Protein AF-A0A7D9IA12-F1 (afdb_monomer_lite)

Structure (mmCIF, N/CA/C/O backbone):
data_AF-A0A7D9IA12-F1
#
_entry.id   AF-A0A7D9IA12-F1
#
loop_
_atom_site.group_PDB
_atom_site.id
_atom_site.type_symbol
_atom_site.label_atom_id
_atom_site.label_alt_id
_atom_site.label_comp_id
_atom_site.label_asym_id
_atom_site.label_entity_id
_atom_site.label_seq_id
_atom_site.pdbx_PDB_ins_code
_atom_site.Cartn_x
_atom_site.Cartn_y
_atom_site.Cartn_z
_atom_site.occupancy
_atom_site.B_iso_or_equiv
_atom_site.auth_seq_id
_atom_site.auth_comp_id
_atom_site.auth_asym_id
_atom_site.auth_atom_id
_atom_site.pdbx_PDB_model_num
ATOM 1 N N . MET A 1 1 ? 26.943 3.227 -24.370 1.00 40.50 1 MET A N 1
ATOM 2 C CA . MET A 1 1 ? 25.856 3.723 -23.504 1.00 40.50 1 MET A CA 1
ATOM 3 C C . MET A 1 1 ? 26.400 3.677 -22.090 1.00 40.50 1 MET A C 1
ATOM 5 O O . MET A 1 1 ? 26.685 2.590 -21.613 1.00 40.50 1 MET A O 1
ATOM 9 N N . THR A 1 2 ? 26.733 4.829 -21.516 1.00 38.84 2 THR A N 1
ATOM 10 C CA . THR A 1 2 ? 27.371 4.928 -20.196 1.00 38.84 2 THR A CA 1
ATOM 11 C C . THR A 1 2 ? 26.447 4.331 -19.140 1.00 38.84 2 THR A C 1
ATOM 13 O O . THR A 1 2 ? 25.306 4.773 -19.019 1.00 38.84 2 THR A O 1
ATOM 16 N N . GLU A 1 3 ? 26.912 3.316 -18.412 1.00 48.38 3 GLU A N 1
ATOM 17 C CA . GLU A 1 3 ? 26.223 2.812 -17.226 1.00 48.38 3 GLU A CA 1
ATOM 18 C C . GLU A 1 3 ? 26.083 3.971 -16.231 1.00 48.38 3 GLU A C 1
ATOM 20 O O . GLU A 1 3 ? 27.061 4.393 -15.615 1.00 48.38 3 GLU A O 1
ATOM 25 N N . GLU A 1 4 ? 24.876 4.530 -16.100 1.00 56.81 4 GLU A N 1
ATOM 26 C CA . GLU A 1 4 ? 24.551 5.448 -15.008 1.00 56.81 4 GLU A CA 1
ATOM 27 C C . GLU A 1 4 ? 24.610 4.662 -13.697 1.00 56.81 4 GLU A C 1
ATOM 29 O O . GLU A 1 4 ? 23.632 4.081 -13.219 1.00 56.81 4 GLU A O 1
ATOM 34 N N . THR A 1 5 ? 25.804 4.602 -13.123 1.00 65.06 5 THR A N 1
ATOM 35 C CA . THR A 1 5 ? 26.040 4.011 -11.815 1.00 65.06 5 THR A CA 1
ATOM 36 C C . THR A 1 5 ? 25.529 4.986 -10.756 1.00 65.06 5 THR A C 1
ATOM 38 O O . THR A 1 5 ? 25.899 6.160 -10.715 1.00 65.06 5 THR A O 1
ATOM 41 N N . ARG A 1 6 ? 24.614 4.528 -9.891 1.00 72.25 6 ARG A N 1
ATOM 42 C CA . ARG A 1 6 ? 24.161 5.349 -8.760 1.00 72.25 6 ARG A CA 1
ATOM 43 C C . ARG A 1 6 ? 25.322 5.585 -7.803 1.00 72.25 6 ARG A C 1
ATOM 45 O O . ARG A 1 6 ? 26.117 4.680 -7.563 1.00 72.25 6 ARG A O 1
ATOM 52 N N . SER A 1 7 ? 25.355 6.773 -7.195 1.00 80.50 7 SER A N 1
ATOM 53 C CA . SER A 1 7 ? 26.321 7.089 -6.141 1.00 80.50 7 SER A CA 1
ATOM 54 C C . SER A 1 7 ? 26.294 6.004 -5.051 1.00 80.50 7 SER A C 1
ATOM 56 O O . SER A 1 7 ? 25.242 5.793 -4.434 1.00 80.50 7 SER A O 1
ATOM 58 N N . PRO A 1 8 ? 27.427 5.331 -4.766 1.00 78.19 8 PRO A N 1
ATOM 59 C CA . PRO A 1 8 ? 27.491 4.276 -3.755 1.00 78.19 8 PRO A CA 1
ATOM 60 C C . PRO A 1 8 ? 27.048 4.749 -2.366 1.00 78.19 8 PRO A C 1
ATOM 62 O O . PRO A 1 8 ? 26.498 3.973 -1.585 1.00 78.19 8 PRO A O 1
ATOM 65 N N . TRP A 1 9 ? 27.266 6.029 -2.054 1.00 78.62 9 TRP A N 1
ATOM 66 C CA . TRP A 1 9 ? 26.834 6.629 -0.794 1.00 78.62 9 TRP A CA 1
ATOM 67 C C . TRP A 1 9 ? 25.310 6.770 -0.715 1.00 78.62 9 TRP A C 1
ATOM 69 O O . TRP A 1 9 ? 24.720 6.388 0.292 1.00 78.62 9 TRP A O 1
ATOM 79 N N . ALA A 1 10 ? 24.664 7.217 -1.797 1.00 80.62 10 ALA A N 1
ATOM 80 C CA . ALA A 1 10 ? 23.206 7.324 -1.860 1.00 80.62 10 ALA A CA 1
ATOM 81 C C . ALA A 1 10 ? 22.528 5.950 -1.727 1.00 80.62 10 ALA A C 1
ATOM 83 O O . ALA A 1 10 ? 21.520 5.821 -1.037 1.00 80.62 10 ALA A O 1
ATOM 84 N N . VAL A 1 11 ? 23.114 4.906 -2.327 1.00 81.44 11 VAL A N 1
ATOM 85 C CA . VAL A 1 11 ? 22.619 3.527 -2.195 1.00 81.44 11 VAL A CA 1
ATOM 86 C C . VAL A 1 11 ? 22.737 3.035 -0.749 1.00 81.44 11 VAL A C 1
ATOM 88 O O . VAL A 1 11 ? 21.768 2.511 -0.204 1.00 81.44 11 VAL A O 1
ATOM 91 N N . LYS A 1 12 ? 23.886 3.243 -0.090 1.00 82.12 12 LYS A N 1
ATOM 92 C CA . LYS A 1 12 ? 24.069 2.883 1.330 1.00 82.12 12 LYS A CA 1
ATOM 93 C C . LYS A 1 12 ? 23.092 3.622 2.245 1.00 82.12 12 LYS A C 1
ATOM 95 O O . LYS A 1 12 ? 22.504 3.000 3.126 1.00 82.12 12 LYS A O 1
ATOM 100 N N . LEU A 1 13 ? 22.905 4.924 2.022 1.00 86.31 13 LEU A N 1
ATOM 101 C CA . LEU A 1 13 ? 21.961 5.740 2.782 1.00 86.31 13 LEU A CA 1
ATOM 102 C C . LEU A 1 13 ? 20.520 5.254 2.586 1.00 86.31 13 LEU A C 1
ATOM 104 O O . LEU A 1 13 ? 19.794 5.097 3.563 1.00 86.31 13 LEU A O 1
ATOM 108 N N . GLY A 1 14 ? 20.122 4.958 1.347 1.00 86.44 14 GLY A N 1
ATOM 109 C CA . GLY A 1 14 ? 18.795 4.423 1.052 1.00 86.44 14 GLY A CA 1
ATOM 110 C C . GLY A 1 14 ? 18.536 3.080 1.735 1.00 86.44 14 GLY A C 1
ATOM 111 O O . GLY A 1 14 ? 17.453 2.873 2.277 1.00 86.44 14 GLY A O 1
ATOM 112 N N . TRP A 1 15 ? 19.531 2.191 1.786 1.00 84.38 15 TRP A N 1
ATOM 113 C CA . TRP A 1 15 ? 19.422 0.928 2.524 1.00 84.38 15 TRP A CA 1
ATOM 114 C C . TRP A 1 15 ? 19.275 1.127 4.026 1.00 84.38 15 TRP A C 1
ATOM 116 O O . TRP A 1 15 ? 18.416 0.497 4.641 1.00 84.38 15 TRP A O 1
ATOM 126 N N . LEU A 1 16 ? 20.082 2.016 4.606 1.00 86.50 16 LEU A N 1
ATOM 127 C CA . LEU A 1 16 ? 19.988 2.356 6.021 1.00 86.50 16 LEU A CA 1
ATOM 128 C C . LEU A 1 16 ? 18.605 2.923 6.355 1.00 86.50 16 LEU A C 1
ATOM 130 O O . LEU A 1 16 ? 17.995 2.495 7.331 1.00 86.50 16 LEU A O 1
ATOM 134 N N . LEU A 1 17 ? 18.082 3.815 5.510 1.00 89.88 17 LEU A N 1
ATOM 135 C CA . LEU A 1 17 ? 16.739 4.370 5.660 1.00 89.88 17 LEU A CA 1
ATOM 136 C C . LEU A 1 17 ? 15.658 3.289 5.535 1.00 89.88 17 LEU A C 1
ATOM 138 O O . LEU A 1 17 ? 14.759 3.236 6.365 1.00 89.88 17 LEU A O 1
ATOM 142 N N . THR A 1 18 ? 15.763 2.402 4.543 1.00 88.44 18 THR A N 1
ATOM 143 C CA . THR A 1 18 ? 14.810 1.296 4.337 1.00 88.44 18 THR A CA 1
ATOM 144 C C . THR A 1 18 ? 14.764 0.380 5.556 1.00 88.44 18 THR A C 1
ATOM 146 O O . THR A 1 18 ? 13.688 0.052 6.048 1.00 88.44 18 THR A O 1
ATOM 149 N N . PHE A 1 19 ? 15.931 0.002 6.083 1.00 86.00 19 PHE A N 1
ATOM 150 C CA . PHE A 1 19 ? 16.022 -0.840 7.270 1.00 86.00 19 PHE A CA 1
ATOM 151 C C . PHE A 1 19 ? 15.480 -0.130 8.515 1.00 86.00 19 PHE A C 1
ATOM 153 O O . PHE A 1 19 ? 14.690 -0.714 9.251 1.00 86.00 19 PHE A O 1
ATOM 160 N N . ALA A 1 20 ? 15.851 1.136 8.728 1.00 88.50 20 ALA A N 1
ATOM 161 C CA . ALA A 1 20 ? 15.362 1.921 9.857 1.00 88.50 20 ALA A CA 1
ATOM 162 C C . ALA A 1 20 ? 13.833 2.063 9.825 1.00 88.50 20 ALA A C 1
ATOM 164 O O . ALA A 1 20 ? 13.179 1.803 10.831 1.00 88.50 20 ALA A O 1
ATOM 165 N N . LEU A 1 21 ? 13.258 2.402 8.667 1.00 92.62 21 LEU A N 1
ATOM 166 C CA . LEU A 1 21 ? 11.809 2.510 8.485 1.00 92.62 21 LEU A CA 1
ATOM 167 C C . LEU A 1 21 ? 11.100 1.177 8.730 1.00 92.62 21 LEU A C 1
ATOM 169 O O . LEU A 1 21 ? 10.086 1.153 9.421 1.00 92.62 21 LEU A O 1
ATOM 173 N N . TYR A 1 22 ? 11.645 0.074 8.213 1.00 90.25 22 TYR A N 1
ATOM 174 C CA . TYR A 1 22 ? 11.099 -1.261 8.449 1.00 90.25 22 TYR A CA 1
ATOM 175 C C . TYR A 1 22 ? 11.092 -1.618 9.941 1.00 90.25 22 TYR A C 1
ATOM 177 O O . TYR A 1 22 ? 10.068 -2.058 10.459 1.00 90.25 22 TYR A O 1
ATOM 185 N N . VAL A 1 23 ? 12.208 -1.391 10.642 1.00 87.12 23 VAL A N 1
ATOM 186 C CA . VAL A 1 23 ? 12.319 -1.667 12.083 1.00 87.12 23 VAL A CA 1
ATOM 187 C C . VAL A 1 23 ? 11.349 -0.797 12.875 1.00 87.12 23 VAL A C 1
ATOM 189 O O . VAL A 1 23 ? 10.607 -1.327 13.694 1.00 87.12 23 VAL A O 1
ATOM 192 N N . VAL A 1 24 ? 11.302 0.511 12.606 1.00 90.88 24 VAL A N 1
ATOM 193 C CA . VAL A 1 24 ? 10.367 1.434 13.270 1.00 90.88 24 VAL A CA 1
ATOM 194 C C . VAL A 1 24 ? 8.926 0.976 13.064 1.00 90.88 24 VAL A C 1
ATOM 196 O O . VAL A 1 24 ? 8.174 0.874 14.032 1.00 90.88 24 VAL A O 1
ATOM 199 N N . GLN A 1 25 ? 8.553 0.643 11.828 1.00 93.12 25 GLN A N 1
ATOM 200 C CA . GLN A 1 25 ? 7.204 0.193 11.516 1.00 93.12 25 GLN A CA 1
ATOM 201 C C . GLN A 1 25 ? 6.858 -1.116 12.232 1.00 93.12 25 GLN A C 1
ATOM 203 O O . GLN A 1 25 ? 5.812 -1.204 12.872 1.00 93.12 25 GLN A O 1
ATOM 208 N N . ALA A 1 26 ? 7.742 -2.114 12.164 1.00 88.94 26 ALA A N 1
ATOM 209 C CA . ALA A 1 26 ? 7.544 -3.395 12.830 1.00 88.94 26 ALA A CA 1
ATOM 210 C C . ALA A 1 26 ? 7.422 -3.219 14.351 1.00 88.94 26 ALA A C 1
ATOM 212 O O . ALA A 1 26 ? 6.491 -3.747 14.951 1.00 88.94 26 ALA A O 1
ATOM 213 N N . CYS A 1 27 ? 8.306 -2.434 14.974 1.00 87.12 27 CYS A N 1
ATOM 214 C CA . CYS A 1 27 ? 8.266 -2.169 16.410 1.00 87.12 27 CYS A CA 1
ATOM 215 C C . CYS A 1 27 ? 6.953 -1.504 16.834 1.00 87.12 27 CYS A C 1
ATOM 217 O O . CYS A 1 27 ? 6.324 -1.981 17.775 1.00 87.12 27 CYS A O 1
ATOM 219 N N . ILE A 1 28 ? 6.511 -0.449 16.141 1.00 89.75 28 ILE A N 1
ATOM 220 C CA . ILE A 1 28 ? 5.266 0.244 16.501 1.00 89.75 28 ILE A CA 1
ATOM 221 C C . ILE A 1 28 ? 4.062 -0.692 16.351 1.00 89.75 28 ILE A C 1
ATOM 223 O O . ILE A 1 28 ? 3.256 -0.794 17.275 1.00 89.75 28 ILE A O 1
ATOM 227 N N . LEU A 1 29 ? 3.949 -1.415 15.231 1.00 89.12 29 LEU A N 1
ATOM 228 C CA . LEU A 1 29 ? 2.837 -2.346 15.019 1.00 89.12 29 LEU A CA 1
ATOM 229 C C . LEU A 1 29 ? 2.824 -3.472 16.064 1.00 89.12 29 LEU A C 1
ATOM 231 O O . LEU A 1 29 ? 1.757 -3.830 16.558 1.00 89.12 29 LEU A O 1
ATOM 235 N N . LEU A 1 30 ? 3.991 -4.001 16.440 1.00 85.31 30 LEU A N 1
ATOM 236 C CA . LEU A 1 30 ? 4.103 -5.029 17.477 1.00 85.31 30 LEU A CA 1
ATOM 237 C C . LEU A 1 30 ? 3.695 -4.508 18.857 1.00 85.31 30 LEU A C 1
ATOM 239 O O . LEU A 1 30 ? 2.919 -5.180 19.532 1.00 85.31 30 LEU A O 1
ATOM 243 N N . ILE A 1 31 ? 4.149 -3.313 19.248 1.00 84.12 31 ILE A N 1
ATOM 244 C CA . ILE A 1 31 ? 3.772 -2.692 20.529 1.00 84.12 31 ILE A CA 1
ATOM 245 C C . ILE A 1 31 ? 2.255 -2.467 20.594 1.00 84.12 31 ILE A C 1
ATOM 247 O O . ILE A 1 31 ? 1.633 -2.720 21.626 1.00 84.12 31 ILE A O 1
ATOM 251 N N . LEU A 1 32 ? 1.637 -2.032 19.489 1.00 83.50 32 LEU A N 1
ATOM 252 C CA . LEU A 1 32 ? 0.184 -1.853 19.415 1.00 83.50 32 LEU A CA 1
ATOM 253 C C . LEU A 1 32 ? -0.568 -3.178 19.610 1.00 83.50 32 LEU A C 1
ATOM 255 O O . LEU A 1 32 ? -1.571 -3.210 20.322 1.00 83.50 32 LEU A O 1
ATOM 259 N N . VAL A 1 33 ? -0.076 -4.270 19.018 1.00 81.94 33 VAL A N 1
ATOM 260 C CA . VAL A 1 33 ? -0.663 -5.608 19.197 1.00 81.94 33 VAL A CA 1
ATOM 261 C C . VAL A 1 33 ? -0.466 -6.119 20.630 1.00 81.94 33 VAL A C 1
ATOM 263 O O . VAL A 1 33 ? -1.416 -6.640 21.214 1.00 81.94 33 VAL A O 1
ATOM 266 N N . GLU A 1 34 ? 0.724 -5.943 21.212 1.00 78.50 34 GLU A N 1
ATOM 267 C CA . GLU A 1 34 ? 1.055 -6.371 22.583 1.00 78.50 34 GLU A CA 1
ATOM 268 C C . GLU A 1 34 ? 0.145 -5.725 23.623 1.00 78.50 34 GLU A C 1
ATOM 270 O O . GLU A 1 34 ? -0.402 -6.394 24.499 1.00 78.50 34 GLU A O 1
ATOM 275 N N . LYS A 1 35 ? -0.047 -4.408 23.506 1.00 72.69 35 LYS A N 1
ATOM 276 C CA . LYS A 1 35 ? -0.747 -3.603 24.509 1.00 72.69 35 LYS A CA 1
ATOM 277 C C . LYS A 1 35 ? -2.216 -4.010 24.685 1.00 72.69 35 LYS A C 1
ATOM 279 O O . LYS A 1 35 ? -2.816 -3.697 25.713 1.00 72.69 35 LYS A O 1
ATOM 284 N N . HIS A 1 36 ? -2.811 -4.682 23.697 1.00 64.50 36 HIS A N 1
ATOM 285 C CA . HIS A 1 36 ? -4.262 -4.843 23.619 1.00 64.50 36 HIS A CA 1
ATOM 286 C C . HIS A 1 36 ? -4.764 -6.247 23.221 1.00 64.50 36 HIS A C 1
ATOM 288 O O . HIS A 1 36 ? -5.985 -6.401 23.078 1.00 64.50 36 HIS A O 1
ATOM 294 N N . HIS A 1 37 ? -3.899 -7.270 23.091 1.00 62.84 37 HIS A N 1
ATOM 295 C CA . HIS A 1 37 ? -4.317 -8.635 22.721 1.00 62.84 37 HIS A CA 1
ATOM 296 C C . HIS A 1 37 ? -3.567 -9.783 23.438 1.00 62.84 37 HIS A C 1
ATOM 298 O O . HIS A 1 37 ? -2.463 -9.625 23.943 1.00 62.84 37 HIS A O 1
ATOM 304 N N . ASP A 1 38 ? -4.206 -10.961 23.439 1.00 62.81 38 ASP A N 1
ATOM 305 C CA . ASP A 1 38 ? -3.724 -12.263 23.922 1.00 62.81 38 ASP A CA 1
ATOM 306 C C . ASP A 1 38 ? -2.362 -12.674 23.316 1.00 62.81 38 ASP A C 1
ATOM 308 O O . ASP A 1 38 ? -2.097 -12.453 22.125 1.00 62.81 38 ASP A O 1
ATOM 312 N N . ILE A 1 39 ? -1.540 -13.335 24.137 1.00 63.34 39 ILE A N 1
ATOM 313 C CA . ILE A 1 39 ? -0.121 -13.682 23.935 1.00 63.34 39 ILE A CA 1
ATOM 314 C C . ILE A 1 39 ? 0.120 -14.385 22.584 1.00 63.34 39 ILE A C 1
ATOM 316 O O . ILE A 1 39 ? 1.160 -14.187 21.951 1.00 63.34 39 ILE A O 1
ATOM 320 N N . GLY A 1 40 ? -0.851 -15.166 22.096 1.00 64.94 40 GLY A N 1
ATOM 321 C CA . GLY A 1 40 ? -0.743 -15.921 20.842 1.00 64.94 40 GLY A CA 1
ATOM 322 C C . GLY A 1 40 ? -0.688 -15.066 19.566 1.00 64.94 40 GLY A C 1
ATOM 323 O O . GLY A 1 40 ? 0.102 -15.356 18.663 1.00 64.94 40 GLY A O 1
ATOM 324 N N . ALA A 1 41 ? -1.482 -13.992 19.472 1.00 63.19 41 ALA A N 1
ATOM 325 C CA . ALA A 1 41 ? -1.496 -13.128 18.282 1.00 63.19 41 ALA A CA 1
ATOM 326 C C . ALA A 1 41 ? -0.226 -12.269 18.201 1.00 63.19 41 ALA A C 1
ATOM 328 O O . ALA A 1 41 ? 0.343 -12.083 17.122 1.00 63.19 41 ALA A O 1
ATOM 329 N N . PHE A 1 42 ? 0.253 -11.816 19.360 1.00 67.56 42 PHE A N 1
ATOM 330 C CA . PHE A 1 42 ? 1.519 -11.111 19.500 1.00 67.56 42 PHE A CA 1
ATOM 331 C C . PHE A 1 42 ? 2.706 -11.996 19.101 1.00 67.56 42 PHE A C 1
ATOM 333 O O . PHE A 1 42 ? 3.494 -11.609 18.237 1.00 67.56 42 PHE A O 1
ATOM 340 N N . ALA A 1 43 ? 2.778 -13.225 19.626 1.00 67.81 43 ALA A N 1
ATOM 341 C CA . ALA A 1 43 ? 3.813 -14.190 19.253 1.00 67.81 43 ALA A CA 1
ATOM 342 C C . ALA A 1 43 ? 3.805 -14.494 17.743 1.00 67.81 43 ALA A C 1
ATOM 344 O O . ALA A 1 43 ? 4.861 -14.555 17.112 1.00 67.81 43 ALA A O 1
ATOM 345 N N . THR A 1 44 ? 2.617 -14.612 17.143 1.00 67.50 44 THR A N 1
ATOM 346 C CA . THR A 1 44 ? 2.467 -14.835 15.697 1.00 67.50 44 THR A CA 1
ATOM 347 C C . THR A 1 44 ? 2.990 -13.644 14.889 1.00 67.50 44 THR A C 1
ATOM 349 O O . THR A 1 44 ? 3.777 -13.837 13.964 1.00 67.50 44 THR A O 1
ATOM 352 N N . CYS A 1 45 ? 2.625 -12.410 15.254 1.00 71.94 45 CYS A N 1
ATOM 353 C CA . CYS A 1 45 ? 3.123 -11.212 14.572 1.00 71.94 45 CYS A CA 1
ATOM 354 C C . CYS A 1 45 ? 4.645 -11.068 14.712 1.00 71.94 45 CYS A C 1
ATOM 356 O O . CYS A 1 45 ? 5.316 -10.777 13.723 1.00 71.94 45 CYS A O 1
ATOM 358 N N . ILE A 1 46 ? 5.205 -11.334 15.900 1.00 74.44 46 ILE A N 1
ATOM 359 C CA . ILE A 1 46 ? 6.660 -11.319 16.121 1.00 74.44 46 ILE A CA 1
ATOM 360 C C . ILE A 1 46 ? 7.351 -12.288 15.168 1.00 74.44 46 ILE A C 1
ATOM 362 O O . ILE A 1 46 ? 8.283 -11.899 14.466 1.00 74.44 46 ILE A O 1
ATOM 366 N N . VAL A 1 47 ? 6.893 -13.540 15.121 1.00 70.75 47 VAL A N 1
ATOM 367 C CA . VAL A 1 47 ? 7.496 -14.560 14.256 1.00 70.75 47 VAL A CA 1
ATOM 368 C C . VAL A 1 47 ? 7.422 -14.134 12.790 1.00 70.75 47 VAL A C 1
ATOM 370 O O . VAL A 1 47 ? 8.417 -14.245 12.077 1.00 70.75 47 VAL A O 1
ATOM 373 N N . LEU A 1 48 ? 6.293 -13.582 12.344 1.00 72.75 48 LEU A N 1
ATOM 374 C CA . LEU A 1 48 ? 6.124 -13.128 10.964 1.00 72.75 48 LEU A CA 1
ATOM 375 C C . LEU A 1 48 ? 7.061 -11.962 10.601 1.00 72.75 48 LEU A C 1
ATOM 377 O O . LEU A 1 48 ? 7.722 -12.015 9.561 1.00 72.75 48 LEU A O 1
ATOM 381 N N . PHE A 1 49 ? 7.191 -10.945 11.458 1.00 76.81 49 PHE A N 1
ATOM 382 C CA . PHE A 1 49 ? 8.131 -9.840 11.220 1.00 76.81 49 PHE A CA 1
ATOM 383 C C . PHE A 1 49 ? 9.595 -10.283 11.318 1.00 76.81 49 PHE A C 1
ATOM 385 O O . PHE A 1 49 ? 10.435 -9.804 10.554 1.00 76.81 49 PHE A O 1
ATOM 392 N N . LEU A 1 50 ? 9.926 -11.225 12.204 1.00 75.12 50 LEU A N 1
ATOM 393 C CA . LEU A 1 50 ? 11.269 -11.804 12.259 1.00 75.12 50 LEU A CA 1
ATOM 394 C C . LEU A 1 50 ? 11.592 -12.586 10.984 1.00 75.12 50 LEU A C 1
ATOM 396 O O . LEU A 1 50 ? 12.693 -12.447 10.456 1.00 75.12 50 LEU A O 1
ATOM 400 N N . LEU A 1 51 ? 10.641 -13.346 10.438 1.00 70.88 51 LEU A N 1
ATOM 401 C CA . LEU A 1 51 ? 10.822 -14.062 9.173 1.00 70.88 51 LEU A CA 1
ATOM 402 C C . LEU A 1 51 ? 11.071 -13.102 8.004 1.00 70.88 51 LEU A C 1
ATOM 404 O O . LEU A 1 51 ? 11.975 -13.340 7.200 1.00 70.88 51 LEU A O 1
ATOM 408 N N . VAL A 1 52 ? 10.332 -11.991 7.934 1.00 71.94 52 VAL A N 1
ATOM 409 C CA . VAL A 1 52 ? 10.556 -10.949 6.919 1.00 71.94 52 VAL A CA 1
ATOM 410 C C . VAL A 1 52 ? 11.919 -10.283 7.111 1.00 71.94 52 VAL A C 1
ATOM 412 O O . VAL A 1 52 ? 12.663 -10.126 6.144 1.00 71.94 52 VAL A O 1
ATOM 415 N N . ALA A 1 53 ? 12.294 -9.958 8.351 1.00 72.44 53 ALA A N 1
ATOM 416 C CA . ALA A 1 53 ? 13.597 -9.373 8.659 1.00 72.44 53 ALA A CA 1
ATOM 417 C C . ALA A 1 53 ? 14.740 -10.308 8.237 1.00 72.44 53 ALA A C 1
ATOM 419 O O . ALA A 1 53 ? 15.695 -9.873 7.595 1.00 72.44 53 ALA A O 1
ATOM 420 N N . VAL A 1 54 ? 14.617 -11.604 8.532 1.00 72.50 54 VAL A N 1
ATOM 421 C CA . VAL A 1 54 ? 15.582 -12.629 8.123 1.00 72.50 54 VAL A CA 1
ATOM 422 C C . VAL A 1 54 ? 15.641 -12.747 6.601 1.00 72.50 54 VAL A C 1
ATOM 424 O O . VAL A 1 54 ? 16.739 -12.783 6.054 1.00 72.50 54 VAL A O 1
ATOM 427 N N . ALA A 1 55 ? 14.507 -12.737 5.896 1.00 69.12 55 ALA A N 1
ATOM 428 C CA . ALA A 1 55 ? 14.484 -12.776 4.433 1.00 69.12 55 ALA A CA 1
ATOM 429 C C . ALA A 1 55 ? 15.191 -11.556 3.811 1.00 69.12 55 ALA A C 1
ATOM 431 O O . ALA A 1 55 ? 16.014 -11.714 2.906 1.00 69.12 55 ALA A O 1
ATOM 432 N N . VAL A 1 56 ? 14.941 -10.354 4.343 1.00 69.44 56 VAL A N 1
ATOM 433 C CA . VAL A 1 56 ? 15.604 -9.112 3.914 1.00 69.44 56 VAL A CA 1
ATOM 434 C C . VAL A 1 56 ? 17.104 -9.155 4.215 1.00 69.44 56 VAL A C 1
ATOM 436 O O . VAL A 1 56 ? 17.905 -8.783 3.360 1.00 69.44 56 VAL A O 1
ATOM 439 N N . VAL A 1 57 ? 17.509 -9.649 5.388 1.00 71.00 57 VAL A N 1
ATOM 440 C CA . VAL A 1 57 ? 18.923 -9.754 5.784 1.00 71.00 57 VAL A CA 1
ATOM 441 C C . VAL A 1 57 ? 19.664 -10.806 4.962 1.00 71.00 57 VAL A C 1
ATOM 443 O O . VAL A 1 57 ? 20.761 -10.528 4.483 1.00 71.00 57 VAL A O 1
ATOM 446 N N . ILE A 1 58 ? 19.084 -11.989 4.744 1.00 68.44 58 ILE A N 1
ATOM 447 C CA . ILE A 1 58 ? 19.665 -13.028 3.879 1.00 68.44 58 ILE A CA 1
ATOM 448 C C . ILE A 1 58 ? 19.859 -12.470 2.474 1.00 68.44 58 ILE A C 1
ATOM 450 O O . ILE A 1 58 ? 20.932 -12.631 1.891 1.00 68.44 58 ILE A O 1
ATOM 454 N N . PHE A 1 59 ? 18.856 -11.769 1.949 1.00 66.56 59 PHE A N 1
ATOM 455 C CA . PHE A 1 59 ? 18.957 -11.150 0.640 1.00 66.56 59 PHE A CA 1
ATOM 456 C C . PHE A 1 59 ? 20.025 -10.057 0.599 1.00 66.56 59 PHE A C 1
ATOM 458 O O . PHE A 1 59 ? 20.865 -10.051 -0.295 1.00 66.56 59 PHE A O 1
ATOM 465 N N . PHE A 1 60 ? 20.075 -9.191 1.610 1.00 67.19 60 PHE A N 1
ATOM 466 C CA . PHE A 1 60 ? 21.104 -8.165 1.732 1.00 67.19 60 PHE A CA 1
ATOM 467 C C . PHE A 1 60 ? 22.517 -8.764 1.813 1.00 67.19 60 PHE A C 1
ATOM 469 O O . PHE A 1 60 ? 23.436 -8.269 1.166 1.00 67.19 60 PHE A O 1
ATOM 476 N N . ILE A 1 61 ? 22.705 -9.860 2.555 1.00 65.94 61 ILE A N 1
ATOM 477 C CA . ILE A 1 61 ? 23.982 -10.586 2.639 1.00 65.94 61 ILE A CA 1
ATOM 478 C C . ILE A 1 61 ? 24.333 -11.226 1.290 1.00 65.94 61 ILE A C 1
ATOM 480 O O . ILE A 1 61 ? 25.492 -11.166 0.870 1.00 65.94 61 ILE A O 1
ATOM 484 N N . PHE A 1 62 ? 23.352 -11.812 0.601 1.00 63.31 62 PHE A N 1
ATOM 485 C CA . PHE A 1 62 ? 23.531 -12.401 -0.725 1.00 63.31 62 PHE A CA 1
ATOM 486 C C . PHE A 1 62 ? 23.962 -11.349 -1.758 1.00 63.31 62 PHE A C 1
ATOM 488 O O . PHE A 1 62 ? 24.923 -11.571 -2.493 1.00 63.31 62 PHE A O 1
ATOM 495 N N . LEU A 1 63 ? 23.333 -10.171 -1.740 1.00 61.81 63 LEU A N 1
ATOM 496 C CA . LEU A 1 63 ? 23.705 -9.028 -2.578 1.00 61.81 63 LEU A CA 1
ATOM 497 C C . LEU A 1 63 ? 25.069 -8.452 -2.192 1.00 61.81 63 LEU A C 1
ATOM 499 O O . LEU A 1 63 ? 25.868 -8.123 -3.058 1.00 61.81 63 LEU A O 1
ATOM 503 N N . ARG A 1 64 ? 25.388 -8.366 -0.896 1.00 58.25 64 ARG A N 1
ATOM 504 C CA . ARG A 1 64 ? 26.677 -7.839 -0.421 1.00 58.25 64 ARG A CA 1
ATOM 505 C C . ARG A 1 64 ? 27.858 -8.747 -0.780 1.00 58.25 64 ARG A C 1
ATOM 507 O O . ARG A 1 64 ? 28.959 -8.240 -0.965 1.00 58.25 64 ARG A O 1
ATOM 514 N N . LYS A 1 65 ? 27.649 -10.066 -0.888 1.00 57.22 65 LYS A N 1
ATOM 515 C CA . LYS A 1 65 ? 28.678 -11.031 -1.326 1.00 57.22 65 LYS A CA 1
ATOM 516 C C . LYS A 1 65 ? 29.013 -10.946 -2.823 1.00 57.22 65 LYS A C 1
ATOM 518 O O . LYS A 1 65 ? 30.051 -11.465 -3.223 1.00 57.22 65 LYS A O 1
ATOM 523 N N . ARG A 1 66 ? 28.168 -10.311 -3.640 1.00 55.38 66 ARG A N 1
ATOM 524 C CA . ARG A 1 66 ? 28.374 -10.085 -5.079 1.00 55.38 66 ARG A CA 1
ATOM 525 C C . ARG A 1 66 ? 28.380 -8.578 -5.337 1.00 55.38 66 ARG A C 1
ATOM 527 O O . ARG A 1 66 ? 27.319 -7.994 -5.509 1.00 55.38 66 ARG A O 1
ATOM 534 N N . GLU A 1 67 ? 29.558 -7.951 -5.311 1.00 49.19 67 GLU A N 1
ATOM 535 C CA . GLU A 1 67 ? 29.739 -6.496 -5.464 1.00 49.19 67 GLU A CA 1
ATOM 536 C C . GLU A 1 67 ? 28.740 -5.854 -6.449 1.00 49.19 67 GLU A C 1
ATOM 538 O O . GLU A 1 67 ? 28.813 -6.080 -7.651 1.00 49.19 67 GLU A O 1
ATOM 543 N N . LEU A 1 68 ? 27.808 -5.046 -5.924 1.00 55.03 68 LEU A N 1
ATOM 544 C CA . LEU A 1 68 ? 26.931 -4.140 -6.684 1.00 55.03 68 LEU A CA 1
ATOM 545 C C . LEU A 1 68 ? 26.082 -4.764 -7.816 1.00 55.03 68 LEU A C 1
ATOM 547 O O . LEU A 1 68 ? 25.780 -4.092 -8.802 1.00 55.03 68 LEU A O 1
ATOM 551 N N . TRP A 1 69 ? 25.608 -6.003 -7.672 1.00 62.03 69 TRP A N 1
ATOM 552 C CA . TRP A 1 69 ? 24.614 -6.532 -8.615 1.00 62.03 69 TRP A CA 1
ATOM 553 C C . TRP A 1 6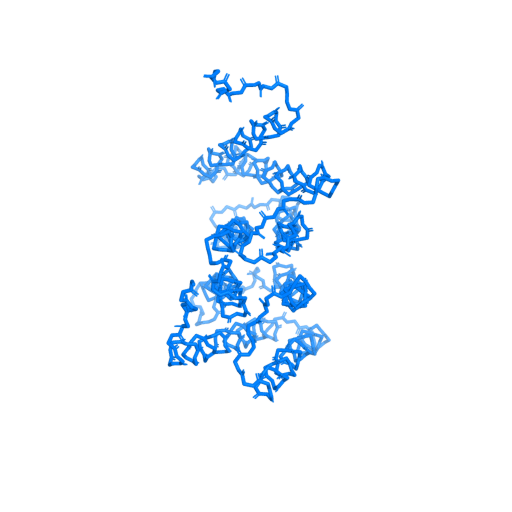9 ? 23.225 -5.951 -8.325 1.00 62.03 69 TRP A C 1
ATOM 555 O O . TRP A 1 69 ? 22.568 -6.309 -7.350 1.00 62.03 69 TRP A O 1
ATOM 565 N N . TYR A 1 70 ? 22.772 -5.043 -9.189 1.00 73.44 70 TYR A N 1
ATOM 566 C CA . TYR A 1 70 ? 21.355 -4.706 -9.290 1.00 73.44 70 TYR A CA 1
ATOM 567 C C . TYR A 1 70 ? 20.589 -5.879 -9.907 1.00 73.44 70 TYR A C 1
ATOM 569 O O . TYR A 1 70 ? 21.113 -6.566 -10.785 1.00 73.44 70 TYR A O 1
ATOM 577 N N . ALA A 1 71 ? 19.323 -6.053 -9.529 1.00 78.31 71 ALA A N 1
ATOM 578 C CA . ALA A 1 71 ? 18.419 -6.943 -10.244 1.00 78.31 71 ALA A CA 1
ATOM 579 C C . ALA A 1 71 ? 18.197 -6.391 -11.663 1.00 78.31 71 ALA A C 1
ATOM 581 O O . ALA A 1 71 ? 17.529 -5.367 -11.854 1.00 78.31 71 ALA A O 1
ATOM 582 N N . SER A 1 72 ? 18.820 -7.029 -12.652 1.00 77.69 72 SER A N 1
ATOM 583 C CA . SER A 1 72 ? 18.764 -6.644 -14.068 1.00 77.69 72 SER A CA 1
ATOM 584 C C . SER A 1 72 ? 17.997 -7.663 -14.912 1.00 77.69 72 SER A C 1
ATOM 586 O O . SER A 1 72 ? 17.359 -7.287 -15.900 1.00 77.69 72 SER A O 1
ATOM 588 N N . GLU A 1 73 ? 18.016 -8.930 -14.493 1.00 80.69 73 GLU A N 1
ATOM 589 C CA . GLU A 1 73 ? 17.257 -10.017 -15.097 1.00 80.69 73 GLU A CA 1
ATOM 590 C C . GLU A 1 73 ? 15.838 -10.115 -14.519 1.00 80.69 73 GLU A C 1
ATOM 592 O O . GLU A 1 73 ? 15.602 -9.916 -13.327 1.00 80.69 73 GLU A O 1
ATOM 597 N N . ASP A 1 74 ? 14.881 -10.538 -15.349 1.00 81.56 74 ASP A N 1
ATOM 598 C CA . ASP A 1 74 ? 13.482 -10.768 -14.950 1.00 81.56 74 ASP A CA 1
ATOM 599 C C . ASP A 1 74 ? 13.341 -11.755 -13.773 1.00 81.56 74 ASP A C 1
ATOM 601 O O . ASP A 1 74 ? 12.367 -11.702 -13.025 1.00 81.56 74 ASP A O 1
ATOM 605 N N . LYS A 1 75 ? 14.292 -12.681 -13.589 1.00 82.75 75 LYS A N 1
ATOM 606 C CA . LYS A 1 75 ? 14.304 -13.613 -12.446 1.00 82.75 75 LYS A CA 1
ATOM 607 C C . LYS A 1 75 ? 14.644 -12.903 -11.136 1.00 82.75 75 LYS A C 1
ATOM 609 O O . LYS A 1 75 ? 13.918 -13.070 -10.159 1.00 82.75 75 LYS A O 1
ATOM 614 N N . ASP A 1 76 ? 15.689 -12.083 -11.140 1.00 83.25 76 ASP A N 1
ATOM 615 C CA . ASP A 1 76 ? 16.128 -11.337 -9.959 1.00 83.25 76 ASP A CA 1
ATOM 616 C C . ASP A 1 76 ? 15.087 -10.291 -9.563 1.00 83.25 76 ASP A C 1
ATOM 618 O O . ASP A 1 76 ? 14.758 -10.141 -8.388 1.00 83.25 76 ASP A O 1
ATOM 622 N N . ILE A 1 77 ? 14.492 -9.620 -10.554 1.00 84.12 77 ILE A N 1
ATOM 623 C CA . ILE A 1 77 ? 13.422 -8.647 -10.317 1.00 84.12 77 ILE A CA 1
ATOM 624 C C . ILE A 1 77 ? 12.203 -9.342 -9.698 1.00 84.12 77 ILE A C 1
ATOM 626 O O . ILE A 1 77 ? 11.652 -8.851 -8.714 1.00 84.12 77 ILE A O 1
ATOM 630 N N . ARG A 1 78 ? 11.814 -10.527 -10.189 1.00 83.44 78 ARG A N 1
ATOM 631 C CA . ARG A 1 78 ? 10.747 -11.330 -9.562 1.00 83.44 78 ARG A CA 1
ATOM 632 C C . ARG A 1 78 ? 11.067 -11.734 -8.124 1.00 83.44 78 ARG A C 1
ATOM 634 O O . ARG A 1 78 ? 10.149 -11.830 -7.316 1.00 83.44 78 ARG A O 1
ATOM 641 N N . PHE A 1 79 ? 12.336 -11.942 -7.787 1.00 82.81 79 PHE A N 1
ATOM 642 C CA . PHE A 1 79 ? 12.731 -12.227 -6.411 1.00 82.81 79 PHE A CA 1
ATOM 643 C C . PHE A 1 79 ? 12.546 -11.011 -5.492 1.00 82.81 79 PHE A C 1
ATOM 645 O O . PHE A 1 79 ? 11.998 -11.150 -4.401 1.00 82.81 79 PHE A O 1
ATOM 652 N N . VAL A 1 80 ? 12.902 -9.805 -5.952 1.00 84.62 80 VAL A N 1
ATOM 653 C CA . VAL A 1 80 ? 12.612 -8.547 -5.229 1.00 84.62 80 VAL A CA 1
ATOM 654 C C . VAL A 1 80 ? 11.113 -8.413 -4.955 1.00 84.62 80 VAL A C 1
ATOM 656 O O . VAL A 1 80 ? 10.704 -8.043 -3.855 1.00 84.62 80 VAL A O 1
ATOM 659 N N . TRP A 1 81 ? 10.288 -8.791 -5.930 1.00 81.31 81 TRP A N 1
ATOM 660 C CA . TRP A 1 81 ? 8.835 -8.818 -5.776 1.00 81.31 81 TRP A CA 1
ATOM 661 C C . TRP A 1 81 ? 8.335 -9.861 -4.794 1.00 81.31 81 TRP A C 1
ATOM 663 O O . TRP A 1 81 ? 7.387 -9.584 -4.066 1.00 81.31 81 TRP A O 1
ATOM 673 N N . ALA A 1 82 ? 8.967 -11.031 -4.730 1.00 83.88 82 ALA A N 1
ATOM 674 C CA . ALA A 1 82 ? 8.636 -12.024 -3.717 1.00 83.88 82 ALA A CA 1
ATOM 675 C C . ALA A 1 82 ? 8.895 -11.478 -2.304 1.00 83.88 82 ALA A C 1
ATOM 677 O O . ALA A 1 82 ? 8.060 -11.670 -1.425 1.00 83.88 82 ALA A O 1
ATOM 678 N N . ILE A 1 83 ? 9.984 -10.728 -2.094 1.00 85.94 83 ILE A N 1
ATOM 679 C CA . ILE A 1 83 ? 10.267 -10.073 -0.805 1.00 85.94 83 ILE A CA 1
ATOM 680 C C . ILE A 1 83 ? 9.171 -9.066 -0.456 1.00 85.94 83 ILE A C 1
ATOM 682 O O . ILE A 1 83 ? 8.646 -9.106 0.657 1.00 85.94 83 ILE A O 1
ATOM 686 N N . TRP A 1 84 ? 8.788 -8.206 -1.407 1.00 90.94 84 TRP A N 1
ATOM 687 C CA . TRP A 1 84 ? 7.671 -7.281 -1.206 1.00 90.94 84 TRP A CA 1
ATOM 688 C C . TRP A 1 84 ? 6.362 -8.021 -0.902 1.00 90.94 84 TRP A C 1
ATOM 690 O O . TRP A 1 84 ? 5.654 -7.657 0.031 1.00 90.94 84 TRP A O 1
ATOM 700 N N . GLY A 1 85 ? 6.064 -9.087 -1.647 1.00 89.44 85 GLY A N 1
ATOM 701 C CA . GLY A 1 85 ? 4.879 -9.923 -1.464 1.00 89.44 85 GLY A CA 1
ATOM 702 C C . GLY A 1 85 ? 4.806 -10.555 -0.072 1.00 89.44 85 GLY A C 1
ATOM 703 O O . GLY A 1 85 ? 3.759 -10.524 0.567 1.00 89.44 85 GLY A O 1
ATOM 704 N N . ILE A 1 86 ? 5.921 -11.082 0.436 1.00 87.88 86 ILE A N 1
ATOM 705 C CA . ILE A 1 86 ? 5.981 -11.641 1.794 1.00 87.88 86 ILE A CA 1
ATOM 706 C C . ILE A 1 86 ? 5.775 -10.525 2.825 1.00 87.88 86 ILE A C 1
ATOM 708 O O . ILE A 1 86 ? 4.956 -10.676 3.731 1.00 87.88 86 ILE A O 1
ATOM 712 N N . TYR A 1 87 ? 6.472 -9.395 2.669 1.00 91.06 87 TYR A N 1
ATOM 713 C CA . TYR A 1 87 ? 6.314 -8.242 3.555 1.00 91.06 87 TYR A CA 1
ATOM 714 C C . TYR A 1 87 ? 4.859 -7.751 3.599 1.00 91.06 87 TYR A C 1
ATOM 716 O O . TYR A 1 87 ? 4.310 -7.588 4.688 1.00 91.06 87 TYR A O 1
ATOM 724 N N . ILE A 1 88 ? 4.211 -7.558 2.444 1.00 92.12 88 ILE A N 1
ATOM 725 C CA . ILE A 1 88 ? 2.866 -6.978 2.392 1.00 92.12 88 ILE A CA 1
ATOM 726 C C . ILE A 1 88 ? 1.810 -7.931 2.955 1.00 92.12 88 ILE A C 1
ATOM 728 O O . ILE A 1 88 ? 0.844 -7.471 3.557 1.00 92.12 88 ILE A O 1
ATOM 732 N N . VAL A 1 89 ? 2.006 -9.249 2.834 1.00 90.88 89 VAL A N 1
ATOM 733 C CA . VAL A 1 89 ? 1.151 -10.250 3.491 1.00 90.88 89 VAL A CA 1
ATOM 734 C C . VAL A 1 89 ? 1.254 -10.129 5.009 1.00 90.88 89 VAL A C 1
ATOM 736 O O . VAL A 1 89 ? 0.225 -10.036 5.677 1.00 90.88 89 VAL A O 1
ATOM 739 N N . VAL A 1 90 ? 2.474 -10.072 5.553 1.00 89.31 90 VAL A N 1
ATOM 740 C CA . VAL A 1 90 ? 2.687 -9.903 7.000 1.00 89.31 90 VAL A CA 1
ATOM 741 C C . VAL A 1 90 ? 2.088 -8.586 7.487 1.00 89.31 90 VAL A C 1
ATOM 743 O O . VAL A 1 90 ? 1.301 -8.590 8.431 1.00 89.31 90 VAL A O 1
ATOM 746 N N . PHE A 1 91 ? 2.380 -7.485 6.792 1.00 92.31 91 PHE A N 1
ATOM 747 C CA . PHE A 1 91 ? 1.805 -6.173 7.078 1.00 92.31 91 PHE A CA 1
ATOM 748 C C . PHE A 1 91 ? 0.273 -6.222 7.089 1.00 92.31 91 PHE A C 1
ATOM 750 O O . PHE A 1 91 ? -0.345 -5.787 8.055 1.00 92.31 91 PHE A O 1
ATOM 757 N N . THR A 1 92 ? -0.346 -6.813 6.064 1.00 93.62 92 THR A N 1
ATOM 758 C CA . THR A 1 92 ? -1.809 -6.894 5.942 1.00 93.62 92 THR A CA 1
ATOM 759 C C . THR A 1 92 ? -2.438 -7.687 7.084 1.00 93.62 92 THR A C 1
ATOM 761 O O . THR A 1 92 ? -3.432 -7.242 7.653 1.00 93.62 92 THR A O 1
ATOM 764 N N . ILE A 1 93 ? -1.858 -8.833 7.460 1.00 89.81 93 ILE A N 1
ATOM 765 C CA . ILE A 1 93 ? -2.347 -9.639 8.590 1.00 89.81 93 ILE A CA 1
ATOM 766 C C . ILE A 1 93 ? -2.297 -8.819 9.881 1.00 89.81 93 ILE A C 1
ATOM 768 O O . ILE A 1 93 ? -3.277 -8.776 10.623 1.00 89.81 93 ILE A O 1
ATOM 772 N N . THR A 1 94 ? -1.181 -8.136 10.140 1.00 89.69 94 THR A N 1
ATOM 773 C CA . THR A 1 94 ? -1.036 -7.301 11.335 1.00 89.69 94 THR A CA 1
ATOM 774 C C . THR A 1 94 ? -2.021 -6.134 11.339 1.00 89.69 94 THR A C 1
ATOM 776 O O . THR A 1 94 ? -2.650 -5.883 12.365 1.00 89.69 94 THR A O 1
ATOM 779 N N . VAL A 1 95 ? -2.216 -5.456 10.205 1.00 92.81 95 VAL A N 1
ATOM 780 C CA . VAL A 1 95 ? -3.207 -4.377 10.088 1.00 92.81 95 VAL A CA 1
ATOM 781 C C . VAL A 1 95 ? -4.620 -4.902 10.343 1.00 92.81 95 VAL A C 1
ATOM 783 O O . VAL A 1 95 ? -5.343 -4.302 11.134 1.00 92.81 95 VAL A O 1
ATOM 786 N N . ALA A 1 96 ? -4.999 -6.044 9.767 1.00 92.00 96 ALA A N 1
ATOM 787 C CA . ALA A 1 96 ? -6.303 -6.656 10.017 1.00 92.00 96 ALA A CA 1
ATOM 788 C C . ALA A 1 96 ? -6.515 -6.965 11.510 1.00 92.00 96 ALA A C 1
ATOM 790 O O . ALA A 1 96 ? -7.559 -6.633 12.068 1.00 92.00 96 ALA A O 1
ATOM 791 N N . VAL A 1 97 ? -5.510 -7.537 12.185 1.00 88.50 97 VAL A N 1
ATOM 792 C CA . VAL A 1 97 ? -5.565 -7.799 13.635 1.00 88.50 97 VAL A CA 1
ATOM 793 C C . VAL A 1 97 ? -5.731 -6.503 14.427 1.00 88.50 97 VAL A C 1
ATOM 795 O O . VAL A 1 97 ? -6.577 -6.444 15.320 1.00 88.50 97 VAL A O 1
ATOM 798 N N . ILE A 1 98 ? -4.960 -5.462 14.099 1.00 90.56 98 ILE A N 1
ATOM 799 C CA . ILE A 1 98 ? -5.037 -4.170 14.790 1.00 90.56 98 ILE A CA 1
ATOM 800 C C . ILE A 1 98 ? -6.434 -3.571 14.632 1.00 90.56 98 ILE A C 1
ATOM 802 O O . ILE A 1 98 ? -7.062 -3.242 15.634 1.00 90.56 98 ILE A O 1
ATOM 806 N N . PHE A 1 99 ? -6.952 -3.470 13.410 1.00 92.31 99 PHE A N 1
ATOM 807 C CA . PHE A 1 99 ? -8.253 -2.844 13.176 1.00 92.31 99 PHE A CA 1
ATOM 808 C C . PHE A 1 99 ? -9.410 -3.647 13.772 1.00 92.31 99 PHE A C 1
ATOM 810 O O . PHE A 1 99 ? -10.291 -3.061 14.381 1.00 92.31 99 PHE A O 1
ATOM 817 N N . CYS A 1 100 ? -9.376 -4.980 13.718 1.00 88.00 100 CYS A N 1
ATOM 818 C CA . CYS A 1 100 ? -10.464 -5.797 14.263 1.00 88.00 100 CYS A CA 1
ATOM 819 C C . CYS A 1 100 ? -10.451 -5.960 15.795 1.00 88.00 100 CYS A C 1
ATOM 821 O O . CYS A 1 100 ? -11.405 -6.522 16.337 1.00 88.00 100 CYS A O 1
ATOM 823 N N . LYS A 1 101 ? -9.361 -5.613 16.498 1.00 85.06 101 LYS A N 1
ATOM 824 C CA . LYS A 1 101 ? -9.199 -5.959 17.931 1.00 85.06 101 LYS A CA 1
ATOM 825 C C . LYS A 1 101 ? -8.625 -4.863 18.823 1.00 85.06 101 LYS A C 1
ATOM 827 O O . LYS A 1 101 ? -8.835 -4.903 20.039 1.00 85.06 101 LYS A O 1
ATOM 832 N N . VAL A 1 102 ? -7.846 -3.953 18.251 1.00 84.94 102 VAL A N 1
ATOM 833 C CA . VAL A 1 102 ? -7.029 -2.983 18.990 1.00 84.94 102 VAL A CA 1
ATOM 834 C C . VAL A 1 102 ? -7.489 -1.557 18.727 1.00 84.94 102 VAL A C 1
ATOM 836 O O . VAL A 1 102 ? -7.571 -0.775 19.668 1.00 84.94 102 VAL A O 1
ATOM 839 N N . ALA A 1 103 ? -7.788 -1.223 17.473 1.00 84.75 103 ALA A N 1
ATOM 840 C CA . ALA A 1 103 ? -7.966 0.152 17.025 1.00 84.75 103 ALA A CA 1
ATOM 841 C C . ALA A 1 103 ? -9.095 0.898 17.754 1.00 84.75 103 ALA A C 1
ATOM 843 O O . ALA A 1 103 ? -8.897 2.053 18.113 1.00 84.75 103 ALA A O 1
ATOM 844 N N . GLU A 1 104 ? -10.201 0.222 18.075 1.00 85.56 104 GLU A N 1
ATOM 845 C CA . GLU A 1 104 ? -11.314 0.778 18.866 1.00 85.56 104 GLU A CA 1
ATOM 846 C C . GLU A 1 104 ? -10.878 1.279 20.260 1.00 85.56 104 GLU A C 1
ATOM 848 O O . GLU A 1 104 ? -11.458 2.209 20.810 1.00 85.56 104 GLU A O 1
ATOM 853 N N . LYS A 1 105 ? -9.827 0.687 20.844 1.00 83.81 105 LYS A N 1
ATOM 854 C CA . LYS A 1 105 ? -9.334 1.020 22.194 1.00 83.81 105 LYS A CA 1
ATOM 855 C C . LYS A 1 105 ? -8.279 2.129 22.195 1.00 83.81 105 LYS A C 1
ATOM 857 O O . LYS A 1 105 ? -7.846 2.552 23.270 1.00 83.81 105 LYS A O 1
ATOM 862 N N . LEU A 1 106 ? -7.805 2.550 21.023 1.00 81.56 106 LEU A N 1
ATOM 863 C CA . LEU A 1 106 ? -6.769 3.573 20.907 1.00 81.56 106 LEU A CA 1
ATOM 864 C C . LEU A 1 106 ? -7.393 4.961 21.062 1.00 81.56 106 LEU A C 1
ATOM 866 O O . LEU A 1 106 ? -8.362 5.293 20.393 1.00 81.56 106 LEU A O 1
ATOM 870 N N . THR A 1 107 ? -6.794 5.807 21.898 1.00 73.62 107 THR A N 1
ATOM 871 C CA . THR A 1 107 ? -7.169 7.225 21.998 1.00 73.62 107 THR A CA 1
ATOM 872 C C . THR A 1 107 ? -6.147 8.111 21.284 1.00 73.62 107 THR A C 1
ATOM 874 O O . THR A 1 107 ? -4.999 7.713 21.071 1.00 73.62 107 THR A O 1
ATOM 877 N N . LYS A 1 108 ? -6.552 9.329 20.898 1.00 66.00 108 LYS A N 1
ATOM 878 C CA . LYS A 1 108 ? -5.662 10.329 20.273 1.00 66.00 108 LYS A CA 1
ATOM 879 C C . LYS A 1 108 ? -4.538 10.796 21.203 1.00 66.00 108 LYS A C 1
ATOM 881 O O . LYS A 1 108 ? -3.451 11.090 20.719 1.00 66.00 108 LYS A O 1
ATOM 886 N N . ASP A 1 109 ? -4.802 10.831 22.508 1.00 62.03 109 ASP A N 1
ATOM 887 C CA . ASP A 1 109 ? -3.941 11.473 23.514 1.00 62.03 109 ASP A CA 1
ATOM 888 C C . ASP A 1 109 ? -2.818 10.570 24.048 1.00 62.03 109 ASP A C 1
ATOM 890 O O . ASP A 1 109 ? -2.033 10.984 24.896 1.00 62.03 109 ASP A O 1
ATOM 894 N N . GLN A 1 110 ? -2.740 9.321 23.584 1.00 70.44 110 GLN A N 1
ATOM 895 C CA . GLN A 1 110 ? -1.638 8.423 23.920 1.00 70.44 110 GLN A CA 1
ATOM 896 C C . GLN A 1 110 ? -0.470 8.617 22.947 1.00 70.44 110 GLN A C 1
ATOM 898 O O . GLN A 1 110 ? -0.675 8.688 21.736 1.00 70.44 110 GLN A O 1
ATOM 903 N N . ASP A 1 111 ? 0.762 8.579 23.465 1.00 67.88 111 ASP A N 1
ATOM 904 C CA . ASP A 1 111 ? 2.002 8.705 22.674 1.00 67.88 111 ASP A CA 1
ATOM 905 C C . ASP A 1 111 ? 2.090 7.700 21.502 1.00 67.88 111 ASP A C 1
ATOM 907 O O . ASP A 1 111 ? 2.704 7.975 20.473 1.00 67.88 111 ASP A O 1
ATOM 911 N N . LEU A 1 112 ? 1.432 6.541 21.634 1.00 77.44 112 LEU A N 1
ATOM 912 C CA . LEU A 1 112 ? 1.259 5.514 20.597 1.00 77.44 112 LEU A CA 1
ATOM 913 C C . LEU A 1 112 ? -0.232 5.265 20.308 1.00 77.44 112 LEU A C 1
ATOM 915 O O . LEU A 1 112 ? -0.716 4.137 20.364 1.00 77.44 112 LEU A O 1
ATOM 919 N N . GLY A 1 113 ? -0.974 6.344 20.073 1.00 84.19 113 GLY A N 1
ATOM 920 C CA . GLY A 1 113 ? -2.398 6.327 19.746 1.00 84.19 113 GLY A CA 1
ATOM 921 C C . GLY A 1 113 ? -2.697 6.219 18.248 1.00 84.19 113 GLY A C 1
ATOM 922 O O . GLY A 1 113 ? -1.893 5.748 17.439 1.00 84.19 113 GLY A O 1
ATOM 923 N N . ILE A 1 114 ? -3.868 6.720 17.856 1.00 88.75 114 ILE A N 1
ATOM 924 C CA . ILE A 1 114 ? -4.364 6.655 16.472 1.00 88.75 114 ILE A CA 1
ATOM 925 C C . ILE A 1 114 ? -3.425 7.360 15.475 1.00 88.75 114 ILE A C 1
ATOM 927 O O . ILE A 1 114 ? -3.166 6.835 14.392 1.00 88.75 114 ILE A O 1
ATOM 931 N N . ASN A 1 115 ? -2.855 8.512 15.838 1.00 89.38 115 ASN A N 1
ATOM 932 C CA . ASN A 1 115 ? -1.938 9.252 14.961 1.00 89.38 115 ASN A CA 1
ATOM 933 C C . ASN A 1 115 ? -0.653 8.466 14.661 1.00 89.38 115 ASN A C 1
ATOM 935 O O . ASN A 1 115 ? -0.177 8.467 13.524 1.00 89.38 115 ASN A O 1
ATOM 939 N N . ALA A 1 116 ? -0.119 7.756 15.661 1.00 89.81 116 ALA A N 1
ATOM 940 C CA . ALA A 1 116 ? 1.046 6.897 15.483 1.00 89.81 116 ALA A CA 1
ATOM 941 C C . ALA A 1 116 ? 0.722 5.722 14.550 1.00 89.81 116 ALA A C 1
ATOM 943 O O . ALA A 1 116 ? 1.518 5.417 13.659 1.00 89.81 116 ALA A O 1
ATOM 944 N N . LEU A 1 117 ? -0.463 5.112 14.687 1.00 91.94 117 LEU A N 1
ATOM 945 C CA . LEU A 1 117 ? -0.930 4.070 13.771 1.00 91.94 117 LEU A CA 1
ATOM 946 C C . LEU A 1 117 ? -1.041 4.603 12.333 1.00 91.94 117 LEU A C 1
ATOM 948 O O . LEU A 1 117 ? -0.447 4.008 11.436 1.00 91.94 117 LEU A O 1
ATOM 952 N N . LYS A 1 118 ? -1.697 5.754 12.111 1.00 92.00 118 LYS A N 1
ATOM 953 C CA . LYS A 1 118 ? -1.803 6.391 10.780 1.00 92.00 118 LYS A CA 1
ATOM 954 C C . LYS A 1 118 ? -0.429 6.604 10.139 1.00 92.00 118 LYS A C 1
ATOM 956 O O . LYS A 1 118 ? -0.188 6.151 9.021 1.00 92.00 118 LYS A O 1
ATOM 961 N N . ALA A 1 119 ? 0.498 7.230 10.867 1.00 93.00 119 ALA A N 1
ATOM 962 C CA . ALA A 1 119 ? 1.855 7.476 10.379 1.00 93.00 119 ALA A CA 1
ATOM 963 C C . ALA A 1 119 ? 2.603 6.170 10.054 1.00 93.00 119 ALA A C 1
ATOM 965 O O . ALA A 1 119 ? 3.307 6.088 9.049 1.00 93.00 119 ALA A O 1
ATOM 966 N N . THR A 1 120 ? 2.409 5.134 10.872 1.00 93.81 120 THR A N 1
ATOM 967 C CA . THR A 1 120 ? 3.042 3.818 10.703 1.00 93.81 120 THR A CA 1
ATOM 968 C C . THR A 1 120 ? 2.527 3.079 9.467 1.00 93.81 120 THR A C 1
ATOM 970 O O . THR A 1 120 ? 3.312 2.451 8.750 1.00 93.81 120 THR A O 1
ATOM 973 N N . LEU A 1 121 ? 1.230 3.179 9.162 1.00 96.06 121 LEU A N 1
ATOM 974 C CA . LEU A 1 121 ? 0.660 2.623 7.931 1.00 96.06 121 LEU A CA 1
ATOM 975 C C . LEU A 1 121 ? 1.293 3.274 6.689 1.00 96.06 121 LEU A C 1
ATOM 977 O O . LEU A 1 121 ? 1.678 2.572 5.753 1.00 96.06 121 LEU A O 1
ATOM 981 N N . CYS A 1 122 ? 1.507 4.594 6.721 1.00 96.44 122 CYS A N 1
ATOM 982 C CA . CYS A 1 122 ? 2.123 5.360 5.631 1.00 96.44 122 CYS A CA 1
ATOM 983 C C . CYS A 1 122 ? 3.600 5.018 5.362 1.00 96.44 122 CYS A C 1
ATOM 985 O O . CYS A 1 122 ? 4.142 5.433 4.338 1.00 96.44 122 CYS A O 1
ATOM 987 N N . ILE A 1 123 ? 4.261 4.235 6.221 1.00 95.56 123 ILE A N 1
ATOM 988 C CA . ILE A 1 123 ? 5.626 3.753 5.962 1.00 95.56 123 ILE A CA 1
ATOM 989 C C . ILE A 1 123 ? 5.643 2.699 4.838 1.00 95.56 123 ILE A C 1
ATOM 991 O O . ILE A 1 123 ? 6.592 2.663 4.053 1.00 95.56 123 ILE A O 1
ATOM 995 N N . ALA A 1 124 ? 4.595 1.877 4.696 1.00 95.38 124 ALA A N 1
ATOM 996 C CA . ALA A 1 124 ? 4.526 0.818 3.682 1.00 95.38 124 ALA A CA 1
ATOM 997 C C . ALA A 1 124 ? 4.727 1.315 2.229 1.00 95.38 124 ALA A C 1
ATOM 999 O O . ALA A 1 124 ? 5.594 0.769 1.539 1.00 95.38 124 ALA A O 1
ATOM 1000 N N . PRO A 1 125 ? 4.019 2.356 1.738 1.00 95.31 125 PRO A N 1
ATOM 1001 C CA . PRO A 1 125 ? 4.251 2.871 0.386 1.00 95.31 125 PRO A CA 1
ATOM 1002 C C . PRO A 1 125 ? 5.667 3.446 0.200 1.00 95.31 125 PRO A C 1
ATOM 1004 O O . PRO A 1 125 ? 6.244 3.325 -0.881 1.00 95.31 125 PRO A O 1
ATOM 1007 N N . VAL A 1 126 ? 6.271 4.017 1.250 1.00 94.75 126 VAL A N 1
ATOM 1008 C CA . VAL A 1 126 ? 7.660 4.509 1.206 1.00 94.75 126 VAL A CA 1
ATOM 1009 C C . VAL A 1 126 ? 8.645 3.346 1.079 1.00 94.75 126 VAL A C 1
ATOM 1011 O O . VAL A 1 126 ? 9.554 3.397 0.247 1.00 94.75 126 VAL A O 1
ATOM 1014 N N . LEU A 1 127 ? 8.445 2.277 1.855 1.00 93.44 127 LEU A N 1
ATOM 1015 C CA . LEU A 1 127 ? 9.259 1.061 1.784 1.00 93.44 127 LEU A CA 1
ATOM 1016 C C . LEU A 1 127 ? 9.191 0.410 0.403 1.00 93.44 127 LEU A C 1
ATOM 1018 O O . LEU A 1 127 ? 10.231 -0.001 -0.106 1.00 93.44 127 LEU A O 1
ATOM 1022 N N . LEU A 1 128 ? 8.013 0.369 -0.226 1.00 92.62 128 LEU A N 1
ATOM 1023 C CA . LEU A 1 128 ? 7.857 -0.130 -1.593 1.00 92.62 128 LEU A CA 1
ATOM 1024 C C . LEU A 1 128 ? 8.751 0.635 -2.573 1.00 92.62 128 LEU A C 1
ATOM 1026 O O . LEU A 1 128 ? 9.542 0.034 -3.302 1.00 92.62 128 LEU A O 1
ATOM 1030 N N . ILE A 1 129 ? 8.642 1.965 -2.582 1.00 92.06 129 ILE A N 1
ATOM 1031 C CA . ILE A 1 129 ? 9.411 2.812 -3.499 1.00 92.06 129 ILE A CA 1
ATOM 1032 C C . ILE A 1 129 ? 10.909 2.629 -3.246 1.00 92.06 129 ILE A C 1
ATOM 1034 O O . ILE A 1 129 ? 11.663 2.410 -4.196 1.00 92.06 129 ILE A O 1
ATOM 1038 N N . LEU A 1 130 ? 11.347 2.674 -1.985 1.00 90.38 130 LEU A N 1
ATOM 1039 C CA . LEU A 1 130 ? 12.755 2.505 -1.632 1.00 90.38 130 LEU A CA 1
ATOM 1040 C C . LEU A 1 130 ? 13.288 1.132 -2.043 1.00 90.38 130 LEU A C 1
ATOM 1042 O O . LEU A 1 130 ? 14.327 1.068 -2.701 1.00 90.38 130 LEU A O 1
ATOM 1046 N N . LEU A 1 131 ? 12.569 0.054 -1.720 1.00 88.88 131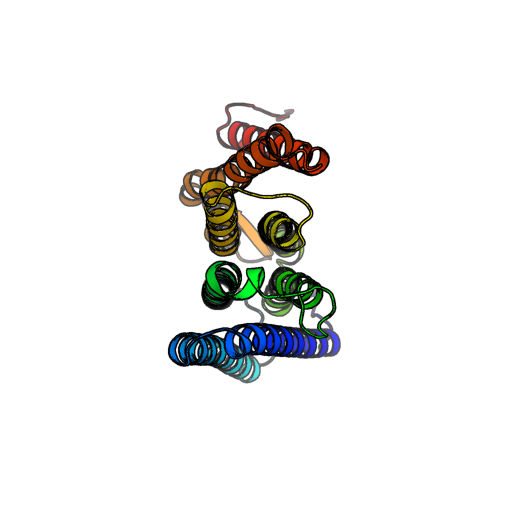 LEU A N 1
ATOM 1047 C CA . LEU A 1 131 ? 12.957 -1.314 -2.058 1.00 88.88 131 LEU A CA 1
ATOM 1048 C C . LEU A 1 131 ? 13.182 -1.451 -3.563 1.00 88.88 131 LEU A C 1
ATOM 1050 O O . LEU A 1 131 ? 14.254 -1.873 -3.993 1.00 88.88 131 LEU A O 1
ATOM 1054 N N . LEU A 1 132 ? 12.200 -1.053 -4.371 1.00 88.19 132 LEU A N 1
ATOM 1055 C CA . LEU A 1 132 ? 12.281 -1.198 -5.821 1.00 88.19 132 LEU A CA 1
ATOM 1056 C C . LEU A 1 132 ? 13.376 -0.337 -6.418 1.00 88.19 132 LEU A C 1
ATOM 1058 O O . LEU A 1 132 ? 14.176 -0.827 -7.218 1.00 88.19 132 LEU A O 1
ATOM 1062 N N . GLN A 1 133 ? 13.432 0.933 -6.012 1.00 86.00 133 GLN A N 1
ATOM 1063 C CA . GLN A 1 133 ? 14.441 1.838 -6.527 1.00 86.00 133 GLN A CA 1
ATOM 1064 C C . GLN A 1 133 ? 15.825 1.321 -6.170 1.00 86.00 133 GLN A C 1
ATOM 1066 O O . GLN A 1 133 ? 16.634 1.219 -7.074 1.00 86.00 133 GLN A O 1
ATOM 1071 N N . LEU A 1 134 ? 16.110 0.914 -4.935 1.00 84.88 134 LEU A N 1
ATOM 1072 C CA . LEU A 1 134 ? 17.448 0.456 -4.543 1.00 84.88 134 LEU A CA 1
ATOM 1073 C C . LEU A 1 134 ? 17.860 -0.864 -5.199 1.00 84.88 134 LEU A C 1
ATOM 1075 O O . LEU A 1 134 ? 19.035 -1.034 -5.525 1.00 84.88 134 LEU A O 1
ATOM 1079 N N . MET A 1 135 ? 16.907 -1.771 -5.405 1.00 82.44 135 MET A N 1
ATOM 1080 C CA . MET A 1 135 ? 17.186 -3.140 -5.829 1.00 82.44 135 MET A CA 1
ATOM 1081 C C . MET A 1 135 ? 17.320 -3.332 -7.336 1.00 82.44 135 MET A C 1
ATOM 1083 O O . MET A 1 135 ? 18.089 -4.185 -7.777 1.00 82.44 135 MET A O 1
ATOM 1087 N N . ILE A 1 136 ? 16.552 -2.591 -8.129 1.00 83.81 136 ILE A N 1
ATOM 1088 C CA . ILE A 1 136 ? 16.435 -2.836 -9.569 1.00 83.81 136 ILE A CA 1
ATOM 1089 C C . ILE A 1 136 ? 17.380 -1.915 -10.339 1.00 83.81 136 ILE A C 1
ATOM 1091 O O . ILE A 1 136 ? 17.652 -0.779 -9.932 1.00 83.81 136 ILE A O 1
ATOM 1095 N N . CYS A 1 137 ? 17.901 -2.430 -11.455 1.00 82.75 137 CYS A N 1
ATOM 1096 C CA . CYS A 1 137 ? 18.878 -1.737 -12.284 1.00 82.75 137 CYS A CA 1
ATOM 1097 C C . CYS A 1 137 ? 18.382 -0.337 -12.706 1.00 82.75 137 CYS A C 1
ATOM 1099 O O . CYS A 1 137 ? 17.232 -0.204 -13.141 1.00 82.75 137 CYS A O 1
ATOM 1101 N N . PRO A 1 138 ? 19.239 0.705 -12.642 1.00 83.44 138 PRO A N 1
ATOM 1102 C CA . PRO A 1 138 ? 18.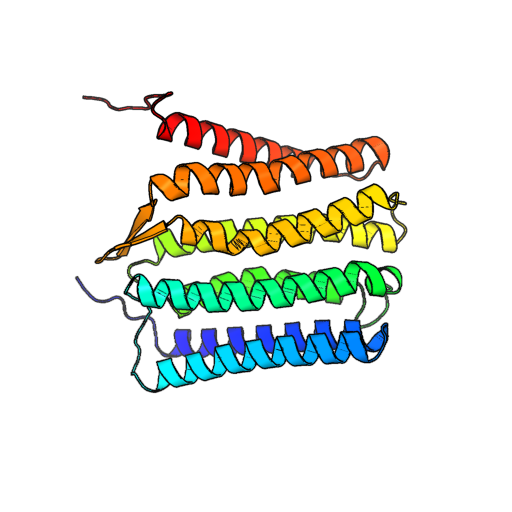882 2.063 -13.057 1.00 83.44 138 PRO A CA 1
ATOM 1103 C C . PRO A 1 138 ? 18.368 2.177 -14.499 1.00 83.44 138 PRO A C 1
ATOM 1105 O O . PRO A 1 138 ? 17.621 3.105 -14.799 1.00 83.44 138 PRO A O 1
ATOM 1108 N N . SER A 1 139 ? 18.695 1.226 -15.379 1.00 84.38 139 SER A N 1
ATOM 1109 C CA . SER A 1 139 ? 18.163 1.178 -16.748 1.00 84.38 139 SER A CA 1
ATOM 1110 C C . SER A 1 139 ? 16.630 1.113 -16.797 1.00 84.38 139 SER A C 1
ATOM 1112 O O . SER A 1 139 ? 16.028 1.667 -17.712 1.00 84.38 139 SER A O 1
ATOM 1114 N N . TYR A 1 140 ? 15.981 0.529 -15.784 1.00 84.75 140 TYR A N 1
ATOM 1115 C CA . TYR A 1 140 ? 14.519 0.465 -15.665 1.00 84.75 140 TYR A CA 1
ATOM 1116 C C . TYR A 1 140 ? 13.921 1.634 -14.866 1.00 84.75 140 TYR A C 1
ATOM 1118 O O . TYR A 1 140 ? 12.737 1.602 -14.534 1.00 84.75 140 TYR A O 1
ATOM 1126 N N . ARG A 1 141 ? 14.696 2.674 -14.524 1.00 83.62 141 ARG A N 1
ATOM 1127 C CA . ARG A 1 141 ? 14.290 3.718 -13.563 1.00 83.62 141 ARG A CA 1
ATOM 1128 C C . ARG A 1 141 ? 12.930 4.343 -13.868 1.00 83.62 141 ARG A C 1
ATOM 1130 O O . ARG A 1 141 ? 12.116 4.458 -12.961 1.00 83.62 141 ARG A O 1
ATOM 1137 N N . LYS A 1 142 ? 12.683 4.758 -15.115 1.00 85.56 142 LYS A N 1
ATOM 1138 C CA . LYS A 1 142 ? 11.420 5.407 -15.515 1.00 85.56 142 LYS A CA 1
ATOM 1139 C C . LYS A 1 142 ? 10.205 4.473 -15.385 1.00 85.56 142 LYS A C 1
ATOM 1141 O O . LYS A 1 142 ? 9.298 4.824 -14.629 1.00 85.56 142 LYS A O 1
ATOM 1146 N N . PRO A 1 143 ? 10.165 3.304 -16.057 1.00 85.75 143 PRO A N 1
ATOM 1147 C CA . PRO A 1 143 ? 9.016 2.406 -15.945 1.00 85.75 143 PRO A CA 1
ATOM 1148 C C . PRO A 1 143 ? 8.840 1.868 -14.522 1.00 85.75 143 PRO A C 1
ATOM 1150 O O . PRO A 1 143 ? 7.715 1.756 -14.042 1.00 85.75 143 PRO A O 1
ATOM 1153 N N . LEU A 1 144 ? 9.937 1.615 -13.803 1.00 85.12 144 LEU A N 1
ATOM 1154 C CA . LEU A 1 144 ? 9.868 1.171 -12.417 1.00 85.12 144 LEU A CA 1
ATOM 1155 C C . LEU A 1 144 ? 9.314 2.244 -11.483 1.00 85.12 144 LEU A C 1
ATOM 1157 O O . LEU A 1 144 ? 8.514 1.928 -10.610 1.00 85.12 144 LEU A O 1
ATOM 1161 N N . LEU A 1 145 ? 9.731 3.502 -11.657 1.00 86.75 145 LEU A N 1
ATOM 1162 C CA . LEU A 1 145 ? 9.208 4.611 -10.866 1.00 86.75 145 LEU A CA 1
ATOM 1163 C C . LEU A 1 145 ? 7.697 4.730 -11.057 1.00 86.75 145 LEU A C 1
ATOM 1165 O O . LEU A 1 145 ? 6.974 4.781 -10.068 1.00 86.75 145 LEU A O 1
ATOM 1169 N N . SER A 1 146 ? 7.226 4.685 -12.305 1.00 87.19 146 SER A N 1
ATOM 1170 C CA . SER A 1 146 ? 5.795 4.698 -12.612 1.00 87.19 146 SER A CA 1
ATOM 1171 C C . SER A 1 146 ? 5.053 3.554 -11.910 1.00 87.19 146 SER A C 1
ATOM 1173 O O . SER A 1 146 ? 4.127 3.820 -11.147 1.00 87.19 146 SER A O 1
ATOM 1175 N N . LEU A 1 147 ? 5.517 2.308 -12.058 1.00 86.88 147 LEU A N 1
ATOM 1176 C CA . LEU A 1 147 ? 4.905 1.144 -11.402 1.00 86.88 147 LEU A CA 1
ATOM 1177 C C . LEU A 1 147 ? 4.912 1.260 -9.873 1.00 86.88 147 LEU A C 1
ATOM 1179 O O . LEU A 1 147 ? 3.909 0.966 -9.228 1.00 86.88 147 LEU A O 1
ATOM 1183 N N . SER A 1 148 ? 6.021 1.726 -9.292 1.00 88.88 148 SER A N 1
ATOM 1184 C CA . SER A 1 148 ? 6.149 1.909 -7.844 1.00 88.88 148 SER A CA 1
ATOM 1185 C C . SER A 1 148 ? 5.216 2.990 -7.303 1.00 88.88 148 SER A C 1
ATOM 1187 O O . SER A 1 148 ? 4.648 2.809 -6.233 1.00 88.88 148 SER A O 1
ATOM 1189 N N . ILE A 1 149 ? 5.015 4.082 -8.050 1.00 88.88 149 ILE A N 1
ATOM 1190 C CA . ILE A 1 149 ? 4.100 5.161 -7.668 1.00 88.88 149 ILE A CA 1
ATOM 1191 C C . ILE A 1 149 ? 2.661 4.662 -7.726 1.00 88.88 149 ILE A C 1
ATOM 1193 O O . ILE A 1 149 ? 1.930 4.864 -6.765 1.00 88.88 149 ILE A O 1
ATOM 1197 N N . PHE A 1 150 ? 2.256 3.974 -8.797 1.00 86.81 150 PHE A N 1
ATOM 1198 C CA . PHE A 1 150 ? 0.896 3.434 -8.894 1.00 86.81 150 PHE A CA 1
ATOM 1199 C C . PHE A 1 150 ? 0.595 2.432 -7.776 1.00 86.81 150 PHE A C 1
ATOM 1201 O O . PHE A 1 150 ? -0.422 2.554 -7.097 1.00 86.81 150 PHE A O 1
ATOM 1208 N N . ALA A 1 151 ? 1.510 1.500 -7.510 1.00 89.44 151 ALA A N 1
ATOM 1209 C CA . ALA A 1 151 ? 1.345 0.552 -6.415 1.00 89.44 151 ALA A CA 1
ATOM 1210 C C . ALA A 1 151 ? 1.344 1.243 -5.034 1.00 89.44 151 ALA A C 1
ATOM 1212 O O . ALA A 1 151 ? 0.552 0.874 -4.168 1.00 89.44 151 ALA A O 1
ATOM 1213 N N . ALA A 1 152 ? 2.166 2.279 -4.830 1.00 92.25 152 ALA A N 1
ATOM 1214 C CA . ALA A 1 152 ? 2.151 3.081 -3.606 1.00 92.25 152 ALA A CA 1
ATOM 1215 C C . ALA A 1 152 ? 0.841 3.867 -3.433 1.00 92.25 152 ALA A C 1
ATOM 1217 O O . ALA A 1 152 ? 0.319 3.927 -2.323 1.00 92.25 152 ALA A O 1
ATOM 1218 N N . LEU A 1 153 ? 0.289 4.434 -4.510 1.00 89.31 153 LEU A N 1
ATOM 1219 C CA . LEU A 1 153 ? -1.001 5.128 -4.492 1.00 89.31 153 LEU A CA 1
ATOM 1220 C C . LEU A 1 153 ? -2.147 4.178 -4.137 1.00 89.31 153 LEU A C 1
ATOM 1222 O O . LEU A 1 153 ? -2.976 4.544 -3.311 1.00 89.31 153 LEU A O 1
ATOM 1226 N N . ASN A 1 154 ? -2.143 2.949 -4.663 1.00 88.81 154 ASN A N 1
ATOM 1227 C CA . ASN A 1 154 ? -3.119 1.927 -4.273 1.00 88.81 154 ASN A CA 1
ATOM 1228 C C . ASN A 1 154 ? -3.035 1.624 -2.766 1.00 88.81 154 ASN A C 1
ATOM 1230 O O . ASN A 1 154 ? -4.052 1.569 -2.080 1.00 88.81 154 ASN A O 1
ATOM 1234 N N . ILE A 1 155 ? -1.822 1.496 -2.213 1.00 93.62 155 ILE A N 1
ATOM 1235 C CA . ILE A 1 155 ? -1.649 1.328 -0.762 1.00 93.62 155 ILE A CA 1
ATOM 1236 C C . ILE A 1 155 ? -2.188 2.553 -0.011 1.00 93.62 155 ILE A C 1
ATOM 1238 O O . ILE A 1 155 ? -2.902 2.389 0.972 1.00 93.62 155 ILE A O 1
ATOM 1242 N N . PHE A 1 156 ? -1.913 3.776 -0.473 1.00 93.56 156 PHE A N 1
ATOM 1243 C CA . PHE A 1 156 ? -2.481 4.978 0.143 1.00 93.56 156 PHE A CA 1
ATOM 1244 C C . PHE A 1 156 ? -4.010 4.999 0.112 1.00 93.56 156 PHE A C 1
ATOM 1246 O O . PHE A 1 156 ? -4.608 5.367 1.117 1.00 93.56 156 PHE A O 1
ATOM 1253 N N . ASP A 1 157 ? -4.643 4.555 -0.976 1.00 90.56 157 ASP A N 1
ATOM 1254 C CA . ASP A 1 157 ? -6.102 4.436 -1.044 1.00 90.56 157 ASP A CA 1
ATOM 1255 C C . ASP A 1 157 ? -6.647 3.482 0.029 1.00 90.56 157 ASP A C 1
ATOM 1257 O O . ASP A 1 157 ? -7.624 3.804 0.702 1.00 90.56 157 ASP A O 1
ATOM 1261 N N . GLY A 1 158 ? -5.988 2.342 0.258 1.00 94.38 158 GLY A N 1
ATOM 1262 C CA . GLY A 1 158 ? -6.349 1.446 1.360 1.00 94.38 158 GLY A CA 1
ATOM 1263 C C . GLY A 1 158 ? -6.174 2.089 2.743 1.00 94.38 158 GLY A C 1
ATOM 1264 O O . GLY A 1 158 ? -7.028 1.916 3.610 1.00 94.38 158 GLY A O 1
ATOM 1265 N N . ILE A 1 159 ? -5.104 2.863 2.951 1.00 95.75 159 ILE A N 1
ATOM 1266 C CA . ILE A 1 159 ? -4.847 3.573 4.219 1.00 95.75 159 ILE A CA 1
ATOM 1267 C C . ILE A 1 159 ? -5.898 4.659 4.469 1.00 95.75 159 ILE A C 1
ATOM 1269 O O . ILE A 1 159 ? -6.396 4.778 5.583 1.00 95.75 159 ILE A O 1
ATOM 1273 N N . GLU A 1 160 ? -6.261 5.422 3.444 1.00 93.25 160 GLU A N 1
ATOM 1274 C CA . GLU A 1 160 ? -7.291 6.460 3.521 1.00 93.25 160 GLU A CA 1
ATOM 1275 C C . GLU A 1 160 ? -8.661 5.858 3.867 1.00 93.25 160 GLU A C 1
ATOM 1277 O O . GLU A 1 160 ? -9.393 6.380 4.705 1.00 93.25 160 GLU A O 1
ATOM 1282 N N . MET A 1 161 ? -8.988 4.696 3.297 1.00 94.75 161 MET A N 1
ATOM 1283 C CA . MET A 1 161 ? -10.191 3.959 3.680 1.00 94.75 161 MET A CA 1
ATOM 1284 C C . MET A 1 161 ? -10.146 3.526 5.153 1.00 94.75 161 MET A C 1
ATOM 1286 O O . MET A 1 161 ? -11.131 3.688 5.869 1.00 94.75 161 MET A O 1
ATOM 1290 N N . LEU A 1 162 ? -9.005 3.037 5.643 1.00 96.19 162 LEU A N 1
ATOM 1291 C CA . LEU A 1 162 ? -8.833 2.721 7.066 1.00 96.19 162 LEU A CA 1
ATOM 1292 C C . LEU A 1 162 ? -8.907 3.963 7.966 1.00 96.19 162 LEU A C 1
ATOM 1294 O O . LEU A 1 162 ? -9.364 3.863 9.102 1.00 96.19 162 LEU A O 1
ATOM 1298 N N . GLU A 1 163 ? -8.517 5.140 7.478 1.00 94.00 163 GLU A N 1
ATOM 1299 C CA . GLU A 1 163 ? -8.675 6.390 8.221 1.00 94.00 163 GLU A CA 1
ATOM 1300 C C . GLU A 1 163 ? -10.147 6.717 8.512 1.00 94.00 163 GLU A C 1
ATOM 1302 O O . GLU A 1 163 ? -10.443 7.193 9.607 1.00 94.00 163 GLU A O 1
ATOM 1307 N N . ILE A 1 164 ? -11.076 6.378 7.614 1.00 93.94 164 ILE A N 1
ATOM 1308 C CA . ILE A 1 164 ? -12.523 6.504 7.870 1.00 93.94 164 ILE A CA 1
ATOM 1309 C C . ILE A 1 164 ? -12.923 5.677 9.103 1.00 93.94 164 ILE A C 1
ATOM 1311 O O . ILE A 1 164 ? -13.677 6.150 9.952 1.00 93.94 164 ILE A O 1
ATOM 1315 N N . VAL A 1 165 ? -12.387 4.460 9.243 1.00 95.25 165 VAL A N 1
ATOM 1316 C CA . VAL A 1 165 ? -12.637 3.600 10.415 1.00 95.25 165 VAL A CA 1
ATOM 1317 C C . VAL A 1 165 ? -12.018 4.197 11.681 1.00 95.25 165 VAL A C 1
ATOM 1319 O O . VAL A 1 165 ? -12.633 4.179 12.742 1.00 95.25 165 VAL A O 1
ATOM 1322 N N . LEU A 1 166 ? -10.832 4.798 11.579 1.00 93.50 166 LEU A N 1
ATOM 1323 C CA . LEU A 1 166 ? -10.224 5.495 12.714 1.00 93.50 166 LEU A CA 1
ATOM 1324 C C . LEU A 1 166 ? -11.053 6.710 13.150 1.00 93.50 166 LEU A C 1
ATOM 1326 O O . LEU A 1 166 ? -11.239 6.914 14.343 1.00 93.50 166 LEU A O 1
ATOM 1330 N N . MET A 1 167 ? -11.601 7.485 12.210 1.00 91.56 167 MET A N 1
ATOM 1331 C CA . MET A 1 167 ? -12.497 8.604 12.528 1.00 91.56 167 MET A CA 1
ATOM 1332 C C . MET A 1 167 ? -13.795 8.142 13.197 1.00 91.56 167 MET A C 1
ATOM 1334 O O . MET A 1 167 ? -14.324 8.845 14.060 1.00 91.56 167 MET A O 1
ATOM 1338 N N . HIS A 1 168 ? -14.281 6.955 12.833 1.00 91.69 168 HIS A N 1
ATOM 1339 C CA . HIS A 1 168 ? -15.384 6.313 13.532 1.00 91.69 168 HIS A CA 1
ATOM 1340 C C . HIS A 1 168 ? -15.037 6.033 15.006 1.00 91.69 168 HIS A C 1
ATOM 1342 O O . HIS A 1 168 ? -15.782 6.460 15.887 1.00 91.69 168 HIS A O 1
ATOM 1348 N N . TYR A 1 169 ? -13.885 5.419 15.297 1.00 90.38 169 TYR A N 1
ATOM 1349 C CA . TYR A 1 169 ? -13.453 5.166 16.684 1.00 90.38 169 TYR A CA 1
ATOM 1350 C C . TYR A 1 169 ? -13.155 6.442 17.481 1.00 90.38 169 TYR A C 1
ATOM 1352 O O . TYR A 1 169 ? -13.281 6.468 18.701 1.00 90.38 169 TYR A O 1
ATOM 1360 N N . GLU A 1 170 ? -12.798 7.526 16.797 1.00 88.50 170 GLU A N 1
ATOM 1361 C CA . GLU A 1 170 ? -12.636 8.853 17.399 1.00 88.50 170 GLU A CA 1
ATOM 1362 C C . GLU A 1 170 ? -13.976 9.524 17.759 1.00 88.50 170 GLU A C 1
ATOM 1364 O O . GLU A 1 170 ? -13.970 10.611 18.339 1.00 88.50 170 GLU A O 1
ATOM 1369 N N . GLY A 1 171 ? -15.116 8.909 17.424 1.00 87.12 171 GLY A N 1
ATOM 1370 C CA . GLY A 1 171 ? -16.451 9.417 17.741 1.00 87.12 171 GLY A CA 1
ATOM 1371 C C . GLY A 1 171 ? -16.949 10.512 16.796 1.00 87.12 171 GLY A C 1
ATOM 1372 O O . GLY A 1 171 ? -17.894 11.222 17.135 1.00 87.12 171 GLY A O 1
ATOM 1373 N N . HIS A 1 172 ? -16.341 10.677 15.614 1.00 87.06 172 HIS A N 1
ATOM 1374 C CA . HIS A 1 172 ? -16.818 11.657 14.629 1.00 87.06 172 HIS A CA 1
ATOM 1375 C C . HIS A 1 172 ? -18.153 11.242 13.988 1.00 87.06 172 HIS A C 1
ATOM 1377 O O . HIS A 1 172 ? -18.958 12.103 13.634 1.00 87.06 172 HIS A O 1
ATOM 1383 N N . PHE A 1 173 ? -18.379 9.937 13.828 1.00 90.25 173 PHE A N 1
ATOM 1384 C CA . PHE A 1 173 ? -19.625 9.323 13.361 1.00 90.25 173 PHE A CA 1
ATOM 1385 C C . PHE A 1 173 ? -19.634 7.831 13.726 1.00 90.25 173 PHE A C 1
ATOM 1387 O O . PHE A 1 173 ? -18.596 7.246 14.031 1.00 90.25 173 PHE A O 1
ATOM 1394 N N . GLU A 1 174 ? -20.798 7.188 13.663 1.00 91.56 174 GLU A N 1
ATOM 1395 C CA . GLU A 1 174 ? -20.955 5.774 14.015 1.00 91.56 174 GLU A CA 1
ATOM 1396 C C . GLU A 1 174 ? -21.204 4.926 12.771 1.00 91.56 174 GLU A C 1
ATOM 1398 O O . GLU A 1 174 ? -22.267 5.025 12.163 1.00 91.56 174 GLU A O 1
ATOM 1403 N N . LEU A 1 175 ? -20.230 4.100 12.379 1.00 93.00 175 LEU A N 1
ATOM 1404 C CA . LEU A 1 175 ? -20.416 3.102 11.329 1.00 93.00 175 LEU A CA 1
ATOM 1405 C C . LEU A 1 175 ? -21.205 1.911 11.864 1.00 93.00 175 LEU A C 1
ATOM 1407 O O . LEU A 1 175 ? -21.034 1.495 13.006 1.00 93.00 175 LEU A O 1
ATOM 1411 N N . ASN A 1 176 ? -22.020 1.295 11.009 1.00 94.62 176 ASN A N 1
ATOM 1412 C CA . ASN A 1 176 ? -22.485 -0.051 11.305 1.00 94.62 176 ASN A CA 1
ATOM 1413 C C . ASN A 1 176 ? -21.341 -1.068 11.106 1.00 94.62 176 ASN A C 1
ATOM 1415 O O . ASN A 1 176 ? -20.435 -0.878 10.287 1.00 94.62 176 ASN A O 1
ATOM 1419 N N . THR A 1 177 ? -21.432 -2.196 11.808 1.00 93.44 177 THR A N 1
ATOM 1420 C CA . THR A 1 177 ? -20.408 -3.254 11.795 1.00 93.44 177 THR A CA 1
ATOM 1421 C C . THR A 1 177 ? -20.151 -3.825 10.396 1.00 93.44 177 THR A C 1
ATOM 1423 O O . THR A 1 177 ? -19.042 -4.249 10.077 1.00 93.44 177 THR A O 1
ATOM 1426 N N . ALA A 1 178 ? -21.166 -3.850 9.524 1.00 95.00 178 ALA A N 1
ATOM 1427 C CA . ALA A 1 178 ? -21.020 -4.368 8.165 1.00 95.00 178 ALA A CA 1
ATOM 1428 C C . ALA A 1 178 ? -20.165 -3.442 7.284 1.00 95.00 178 ALA A C 1
ATOM 1430 O O . ALA A 1 178 ? -19.300 -3.920 6.548 1.00 95.00 178 ALA A O 1
ATOM 1431 N N . THR A 1 179 ? -20.382 -2.127 7.362 1.00 94.62 179 THR A N 1
ATOM 1432 C CA . THR A 1 179 ? -19.612 -1.110 6.640 1.00 94.62 179 THR A CA 1
ATOM 1433 C C . THR A 1 179 ? -18.179 -1.069 7.153 1.00 94.62 179 THR A C 1
ATOM 1435 O O . THR A 1 179 ? -17.260 -1.116 6.340 1.00 94.62 179 THR A O 1
ATOM 1438 N N . GLU A 1 180 ? -17.983 -1.061 8.472 1.00 95.19 180 GLU A N 1
ATOM 1439 C CA . GLU A 1 180 ? -16.660 -1.109 9.106 1.00 95.19 180 GLU A CA 1
ATOM 1440 C C . GLU A 1 180 ? -15.842 -2.318 8.621 1.00 95.19 180 GLU A C 1
ATOM 1442 O O . GLU A 1 180 ? -14.768 -2.157 8.034 1.00 95.19 180 GLU A O 1
ATOM 1447 N N . ASN A 1 181 ? -16.391 -3.529 8.759 1.00 95.19 181 ASN A N 1
ATOM 1448 C CA . ASN A 1 181 ? -15.718 -4.755 8.325 1.00 95.19 181 ASN A CA 1
ATOM 1449 C C . ASN A 1 181 ? -15.453 -4.773 6.816 1.00 95.19 181 ASN A C 1
ATOM 1451 O O . ASN A 1 181 ? -14.417 -5.274 6.378 1.00 95.19 181 ASN A O 1
ATOM 1455 N N . SER A 1 182 ? -16.363 -4.214 6.013 1.00 95.94 182 SER A N 1
ATOM 1456 C CA . SER A 1 182 ? -16.166 -4.105 4.565 1.00 95.94 182 SER A CA 1
ATOM 1457 C C . SER A 1 182 ? -14.996 -3.182 4.234 1.00 95.94 182 SER A C 1
ATOM 1459 O O . SER A 1 182 ? -14.166 -3.532 3.396 1.00 95.94 182 SER A O 1
ATOM 1461 N N . ILE A 1 183 ? -14.889 -2.033 4.907 1.00 96.56 183 ILE A N 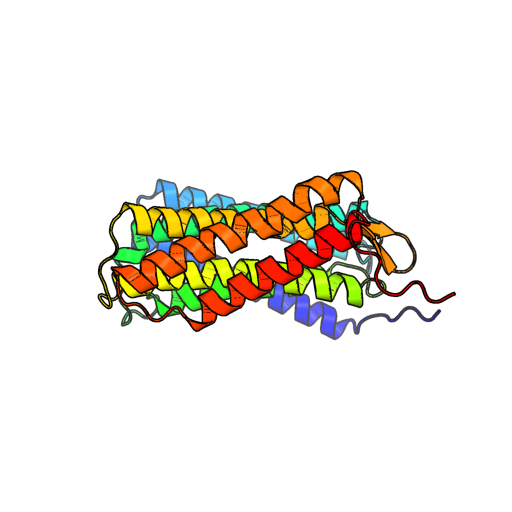1
ATOM 1462 C CA . ILE A 1 183 ? -13.773 -1.102 4.719 1.00 96.56 183 ILE A CA 1
ATOM 1463 C C . ILE A 1 183 ? -12.444 -1.784 5.060 1.00 96.56 183 ILE A C 1
ATOM 1465 O O . ILE A 1 183 ? -11.529 -1.767 4.234 1.00 96.56 183 ILE A O 1
ATOM 1469 N N . ILE A 1 184 ? -12.356 -2.446 6.219 1.00 96.44 184 ILE A N 1
ATOM 1470 C CA . ILE A 1 184 ? -11.141 -3.158 6.646 1.00 96.44 184 ILE A CA 1
ATOM 1471 C C . ILE A 1 184 ? -10.777 -4.260 5.640 1.00 96.44 184 ILE A C 1
ATOM 1473 O O . ILE A 1 184 ? -9.623 -4.354 5.211 1.00 96.44 184 ILE A O 1
ATOM 1477 N N . ALA A 1 185 ? -11.753 -5.070 5.218 1.00 95.56 185 ALA A N 1
ATOM 1478 C CA . ALA A 1 185 ? -11.531 -6.168 4.282 1.00 95.56 185 ALA A CA 1
ATOM 1479 C C . ALA A 1 185 ? -11.031 -5.677 2.916 1.00 95.56 185 ALA A C 1
ATOM 1481 O O . ALA A 1 185 ? -10.033 -6.191 2.406 1.00 95.56 185 ALA A O 1
ATOM 1482 N N . PHE A 1 186 ? -11.675 -4.663 2.329 1.00 94.75 186 PHE A N 1
ATOM 1483 C CA . PHE A 1 186 ? -11.261 -4.133 1.029 1.00 94.75 186 PHE A CA 1
ATOM 1484 C C . PHE A 1 186 ? -9.936 -3.365 1.098 1.00 94.75 186 PHE A C 1
ATOM 1486 O O . PHE A 1 186 ? -9.155 -3.449 0.150 1.00 94.75 186 PHE A O 1
ATOM 1493 N N . ALA A 1 187 ? -9.624 -2.691 2.210 1.00 95.56 187 ALA A N 1
ATOM 1494 C CA . ALA A 1 187 ? -8.298 -2.111 2.428 1.00 95.56 187 ALA A CA 1
ATOM 1495 C C . ALA A 1 187 ? -7.204 -3.192 2.451 1.00 95.56 187 ALA A C 1
ATOM 1497 O O . ALA A 1 187 ? -6.195 -3.067 1.756 1.00 95.56 187 ALA A O 1
ATOM 1498 N N . CYS A 1 188 ? -7.441 -4.301 3.160 1.00 95.19 188 CYS A N 1
ATOM 1499 C CA . CYS A 1 188 ? -6.521 -5.440 3.189 1.00 95.19 188 CYS A CA 1
ATOM 1500 C C . CYS A 1 188 ? -6.339 -6.075 1.803 1.00 95.19 188 CYS A C 1
ATOM 1502 O O . CYS A 1 188 ? -5.212 -6.343 1.387 1.00 95.19 188 CYS A O 1
ATOM 1504 N N . ILE A 1 189 ? -7.431 -6.277 1.056 1.00 92.75 189 ILE A N 1
ATOM 1505 C CA . ILE A 1 189 ? -7.369 -6.757 -0.332 1.00 92.75 189 ILE A CA 1
ATOM 1506 C C . ILE A 1 189 ? -6.530 -5.796 -1.182 1.00 92.75 189 ILE A C 1
ATOM 1508 O O . ILE A 1 189 ? -5.648 -6.243 -1.908 1.00 92.75 189 ILE A O 1
ATOM 1512 N N . CYS A 1 190 ? -6.742 -4.486 -1.056 1.00 92.12 190 CYS A N 1
ATOM 1513 C CA . CYS A 1 190 ? -5.989 -3.480 -1.800 1.00 92.12 190 CYS A CA 1
ATOM 1514 C C . CYS A 1 190 ? -4.473 -3.571 -1.546 1.00 92.12 190 CYS A C 1
ATOM 1516 O O . CYS A 1 190 ? -3.690 -3.574 -2.499 1.00 92.12 190 CYS A O 1
ATOM 1518 N N . PHE A 1 191 ? -4.048 -3.754 -0.292 1.00 93.81 191 PHE A N 1
ATOM 1519 C CA . PHE A 1 191 ? -2.633 -3.968 0.035 1.00 93.81 191 PHE A CA 1
ATOM 1520 C C . PHE A 1 191 ? -2.065 -5.216 -0.647 1.00 93.81 191 PHE A C 1
ATOM 1522 O O . PHE A 1 191 ? -1.000 -5.153 -1.272 1.00 93.81 191 PHE A O 1
ATOM 1529 N N . LEU A 1 192 ? -2.795 -6.333 -0.597 1.00 92.12 192 LEU A N 1
ATOM 1530 C CA . LEU A 1 192 ? -2.388 -7.598 -1.219 1.00 92.12 192 LEU A CA 1
ATOM 1531 C C . LEU A 1 192 ? -2.326 -7.534 -2.749 1.00 92.12 192 LEU A C 1
ATOM 1533 O O . LEU A 1 192 ? -1.614 -8.333 -3.355 1.00 92.12 192 LEU A O 1
ATOM 1537 N N . LEU A 1 193 ? -3.035 -6.592 -3.377 1.00 89.94 193 LEU A N 1
ATOM 1538 C CA . LEU A 1 193 ? -2.999 -6.380 -4.825 1.00 89.94 193 LEU A CA 1
ATOM 1539 C C . LEU A 1 193 ? -1.804 -5.526 -5.280 1.00 89.94 193 LEU A C 1
ATOM 1541 O O . LEU A 1 193 ? -1.479 -5.541 -6.466 1.00 89.94 193 LEU A O 1
ATOM 1545 N N . SER A 1 194 ? -1.089 -4.853 -4.368 1.00 89.94 194 SER A N 1
ATOM 1546 C CA . SER A 1 194 ? 0.094 -4.038 -4.706 1.00 89.94 194 SER A CA 1
ATOM 1547 C C . SER A 1 194 ? 1.197 -4.748 -5.525 1.00 89.94 194 SER A C 1
ATOM 1549 O O . SER A 1 194 ? 1.864 -4.066 -6.306 1.00 89.94 194 SER A O 1
ATOM 1551 N N . PRO A 1 195 ? 1.411 -6.082 -5.450 1.00 87.56 195 PRO A N 1
ATOM 1552 C CA . PRO A 1 195 ? 2.377 -6.772 -6.309 1.00 87.56 195 PRO A CA 1
ATOM 1553 C C . PRO A 1 195 ? 1.882 -7.028 -7.751 1.00 87.56 195 PRO A C 1
ATOM 1555 O O . PRO A 1 195 ? 2.695 -7.372 -8.616 1.00 87.56 195 PRO A O 1
ATOM 1558 N N . LEU A 1 196 ? 0.576 -6.902 -8.041 1.00 83.44 196 LEU A N 1
ATOM 1559 C CA . LEU A 1 196 ? -0.016 -7.323 -9.326 1.00 83.44 196 LEU A CA 1
ATOM 1560 C C . LEU A 1 196 ? 0.533 -6.556 -10.527 1.00 83.44 196 LEU A C 1
ATOM 1562 O O . LEU A 1 196 ? 0.821 -7.172 -11.562 1.00 83.44 196 LEU A O 1
ATOM 1566 N N . GLY A 1 197 ? 0.732 -5.244 -10.375 1.00 76.44 197 GLY A N 1
ATOM 1567 C CA . GLY A 1 197 ? 1.266 -4.384 -11.425 1.00 76.44 197 GLY A CA 1
ATOM 1568 C C . GLY A 1 197 ? 2.577 -4.914 -12.007 1.00 76.44 197 GLY A C 1
ATOM 1569 O O . GLY A 1 197 ? 2.848 -4.714 -13.187 1.00 76.44 197 GLY A O 1
ATOM 1570 N N . LEU A 1 198 ? 3.370 -5.671 -11.243 1.00 76.88 198 LEU A N 1
ATOM 1571 C CA . LEU A 1 198 ? 4.669 -6.171 -11.707 1.00 76.88 198 LEU A CA 1
ATOM 1572 C C . LEU A 1 198 ? 4.689 -7.643 -12.081 1.00 76.88 198 LEU A C 1
ATOM 1574 O O . LEU A 1 198 ? 5.517 -8.035 -12.898 1.00 76.88 198 LEU A O 1
ATOM 1578 N N . ILE A 1 199 ? 3.709 -8.424 -11.627 1.00 78.88 199 ILE A N 1
ATOM 1579 C CA . ILE A 1 199 ? 3.406 -9.740 -12.213 1.00 78.88 199 ILE A CA 1
ATOM 1580 C C . ILE A 1 199 ? 2.947 -9.572 -13.667 1.00 78.88 199 ILE A C 1
ATOM 1582 O O . ILE A 1 199 ? 3.277 -10.382 -14.536 1.00 78.88 199 ILE A O 1
ATOM 1586 N N . ARG A 1 200 ? 2.208 -8.494 -13.939 1.00 82.69 200 ARG A N 1
ATOM 1587 C CA . ARG A 1 200 ? 1.716 -8.135 -15.269 1.00 82.69 200 ARG A CA 1
ATOM 1588 C C . ARG A 1 200 ? 2.815 -7.701 -16.232 1.00 82.69 200 ARG A C 1
ATOM 1590 O O . ARG A 1 200 ? 2.634 -7.819 -17.439 1.00 82.69 200 ARG A O 1
ATOM 1597 N N . ASN A 1 201 ? 3.949 -7.239 -15.723 1.00 83.75 201 ASN A N 1
ATOM 1598 C CA . ASN A 1 201 ? 5.041 -6.718 -16.528 1.00 83.75 201 ASN A CA 1
ATOM 1599 C C . ASN A 1 201 ? 6.180 -7.741 -16.673 1.00 83.75 201 ASN A C 1
ATOM 1601 O O . ASN A 1 201 ? 6.390 -8.631 -15.846 1.00 83.75 201 ASN A O 1
ATOM 1605 N N . LYS A 1 202 ? 6.897 -7.663 -17.787 1.00 85.69 202 LYS A N 1
ATOM 1606 C CA . LYS A 1 202 ? 8.104 -8.433 -18.080 1.00 85.69 202 LYS A CA 1
ATOM 1607 C C . LYS A 1 202 ? 9.241 -7.451 -18.294 1.00 85.69 202 LYS A C 1
ATOM 1609 O O . LYS A 1 202 ? 9.095 -6.484 -19.043 1.00 85.69 202 LYS A O 1
ATOM 1614 N N . PHE A 1 203 ? 10.367 -7.736 -17.658 1.00 85.19 203 PHE A N 1
ATOM 1615 C CA . PHE A 1 203 ? 11.564 -6.916 -17.756 1.00 85.19 203 PHE A CA 1
ATOM 1616 C C . PHE A 1 203 ? 12.490 -7.515 -18.813 1.00 85.19 203 PHE A C 1
ATOM 1618 O O . PHE A 1 203 ? 12.915 -8.667 -18.706 1.00 85.19 203 PHE A O 1
ATOM 1625 N N . GLU A 1 204 ? 12.741 -6.762 -19.877 1.00 84.62 204 GLU A N 1
ATOM 1626 C CA . GLU A 1 204 ? 13.613 -7.156 -20.980 1.00 84.62 204 GLU A CA 1
ATOM 1627 C C . GLU A 1 204 ? 14.931 -6.388 -20.925 1.00 84.62 204 GLU A C 1
ATOM 1629 O O . GLU A 1 204 ? 15.007 -5.282 -20.390 1.00 84.62 204 GLU A O 1
ATOM 1634 N N . ALA A 1 205 ? 15.971 -6.969 -21.528 1.00 76.00 205 ALA A N 1
ATOM 1635 C CA . ALA A 1 205 ? 17.279 -6.336 -21.622 1.00 76.00 205 ALA A CA 1
ATOM 1636 C C . ALA A 1 205 ? 17.180 -4.884 -22.131 1.00 76.00 205 ALA A C 1
ATOM 1638 O O . ALA A 1 205 ? 16.293 -4.534 -22.912 1.00 76.00 205 ALA A O 1
ATOM 1639 N N . ASN A 1 206 ? 18.132 -4.050 -21.706 1.00 74.06 206 ASN A N 1
ATOM 1640 C CA . ASN A 1 206 ? 18.229 -2.624 -22.044 1.00 74.06 206 ASN A CA 1
ATOM 1641 C C . ASN A 1 206 ? 17.179 -1.711 -21.385 1.00 74.06 206 ASN A C 1
ATOM 1643 O O . ASN A 1 206 ? 16.954 -0.603 -21.864 1.00 74.06 206 ASN A O 1
ATOM 1647 N N . GLY A 1 207 ? 16.566 -2.127 -20.272 1.00 78.81 207 GLY A N 1
ATOM 1648 C CA . GLY A 1 207 ? 15.684 -1.242 -19.501 1.00 78.81 207 GLY A CA 1
ATOM 1649 C C . GLY A 1 207 ? 14.235 -1.202 -20.000 1.00 78.81 207 GLY A C 1
ATOM 1650 O O . GLY A 1 207 ? 13.450 -0.364 -19.553 1.00 78.81 207 GLY A O 1
ATOM 1651 N N . VAL A 1 208 ? 13.869 -2.091 -20.927 1.00 83.25 208 VAL A N 1
ATOM 1652 C CA . VAL A 1 208 ? 12.533 -2.133 -21.530 1.00 83.25 208 VAL A CA 1
ATOM 1653 C C . VAL A 1 208 ? 11.590 -2.946 -20.648 1.00 83.25 208 VAL A C 1
ATOM 1655 O O . VAL A 1 208 ? 11.898 -4.068 -20.252 1.00 83.25 208 VAL A O 1
ATOM 1658 N N . VAL A 1 209 ? 10.409 -2.396 -20.370 1.00 83.31 209 VAL A N 1
ATOM 1659 C CA . VAL A 1 209 ? 9.335 -3.090 -19.650 1.00 83.31 209 VAL A CA 1
ATOM 1660 C C . VAL A 1 209 ? 8.167 -3.283 -20.606 1.00 83.31 209 VAL A C 1
ATOM 1662 O O . VAL A 1 209 ? 7.685 -2.315 -21.192 1.00 83.31 209 VAL A O 1
ATOM 1665 N N . LYS A 1 210 ? 7.739 -4.533 -20.791 1.00 83.44 210 LYS A N 1
ATOM 1666 C CA . LYS A 1 210 ? 6.588 -4.888 -21.629 1.00 83.44 210 LYS A CA 1
ATOM 1667 C C . LYS A 1 210 ? 5.514 -5.551 -20.794 1.00 83.44 210 LYS A C 1
ATOM 1669 O O . LYS A 1 210 ? 5.814 -6.404 -19.961 1.00 83.44 210 LYS A O 1
ATOM 1674 N N . GLU A 1 211 ? 4.260 -5.240 -21.079 1.00 80.25 211 GLU A N 1
ATOM 1675 C CA . GLU A 1 211 ? 3.155 -5.977 -20.489 1.00 80.25 211 GLU A CA 1
ATOM 1676 C C . GLU A 1 211 ? 3.100 -7.410 -21.031 1.00 80.25 211 GLU A C 1
ATOM 1678 O O . GLU A 1 211 ? 3.247 -7.675 -22.227 1.00 80.25 211 GLU A O 1
ATOM 1683 N N . ARG A 1 212 ? 2.858 -8.366 -20.136 1.00 79.69 212 ARG A N 1
ATOM 1684 C CA . ARG A 1 212 ? 2.567 -9.755 -20.478 1.00 79.69 212 ARG A CA 1
ATOM 1685 C C . ARG A 1 212 ? 1.124 -9.812 -20.958 1.00 79.69 212 ARG A C 1
ATOM 1687 O O . ARG A 1 212 ? 0.224 -9.938 -20.140 1.00 79.69 212 ARG A O 1
ATOM 1694 N N . GLU A 1 213 ? 0.911 -9.743 -22.266 1.00 73.31 213 GLU A N 1
ATOM 1695 C CA . GLU A 1 213 ? -0.407 -9.608 -22.912 1.00 73.31 213 GLU A CA 1
ATOM 1696 C C . GLU A 1 213 ? -1.521 -10.469 -22.273 1.00 73.31 213 GLU A C 1
ATOM 1698 O O . GLU A 1 213 ? -2.523 -9.941 -21.793 1.00 73.31 213 GLU A O 1
ATOM 1703 N N . LYS A 1 214 ? -1.314 -11.790 -22.146 1.00 74.06 214 LYS A N 1
ATOM 1704 C CA . LYS A 1 214 ? -2.305 -12.709 -21.544 1.00 74.06 214 LYS A CA 1
ATOM 1705 C C . LYS A 1 214 ? -2.596 -12.413 -20.070 1.00 74.06 214 LYS A C 1
ATOM 1707 O O . LYS A 1 214 ? -3.735 -12.514 -19.629 1.00 74.06 214 LYS A O 1
ATOM 1712 N N . THR A 1 215 ? -1.564 -12.074 -19.304 1.00 75.06 215 THR A N 1
ATOM 1713 C CA . THR A 1 215 ? -1.671 -11.770 -17.874 1.00 75.06 215 THR A CA 1
ATOM 1714 C C . THR A 1 215 ? -2.275 -10.381 -17.657 1.00 75.06 215 THR A C 1
ATOM 1716 O O . THR A 1 215 ? -3.076 -10.206 -16.744 1.00 75.06 215 THR A O 1
ATOM 1719 N N . SER A 1 216 ? -1.954 -9.415 -18.524 1.00 73.56 216 SER A N 1
ATOM 1720 C CA . SER A 1 216 ? -2.462 -8.042 -18.473 1.00 73.56 216 SER A CA 1
ATOM 1721 C C . SER A 1 216 ? -3.959 -7.968 -18.727 1.00 73.56 216 SER A C 1
ATOM 1723 O O . SER A 1 216 ? -4.672 -7.298 -17.982 1.00 73.56 216 SER A O 1
ATOM 1725 N N . MET A 1 217 ? -4.461 -8.764 -19.675 1.00 72.44 217 MET A N 1
ATOM 1726 C CA . MET A 1 217 ? -5.896 -8.848 -19.959 1.00 72.44 217 MET A CA 1
ATOM 1727 C C . MET A 1 217 ? -6.752 -9.283 -18.763 1.00 72.44 217 MET A C 1
ATOM 1729 O O . MET A 1 217 ? -7.933 -8.948 -18.726 1.00 72.44 217 MET A O 1
ATOM 1733 N N . ILE A 1 218 ? -6.184 -10.037 -17.818 1.00 78.00 218 ILE A N 1
ATOM 1734 C CA . ILE A 1 218 ? -6.904 -10.547 -16.646 1.00 78.00 218 ILE A CA 1
ATOM 1735 C C . ILE A 1 218 ? -6.605 -9.679 -15.422 1.00 78.00 218 ILE A C 1
ATOM 1737 O O . ILE A 1 218 ? -7.525 -9.193 -14.771 1.00 78.00 218 ILE A O 1
ATOM 1741 N N . LEU A 1 219 ? -5.323 -9.463 -15.113 1.00 78.31 219 LEU A N 1
ATOM 1742 C CA . LEU A 1 219 ? -4.917 -8.765 -13.893 1.00 78.31 219 LEU A CA 1
ATOM 1743 C C . LEU A 1 219 ? -5.160 -7.255 -13.957 1.00 78.31 219 LEU A C 1
ATOM 1745 O O . LEU A 1 219 ? -5.448 -6.671 -12.921 1.00 78.31 219 LEU A O 1
ATOM 1749 N N . GLY A 1 220 ? -5.092 -6.631 -15.139 1.00 75.06 220 GLY A N 1
ATOM 1750 C CA . GLY A 1 220 ? -5.331 -5.191 -15.290 1.00 75.06 220 GLY A CA 1
ATOM 1751 C C . GLY A 1 220 ? -6.742 -4.781 -14.846 1.00 75.06 220 GLY A C 1
ATOM 1752 O O . GLY A 1 220 ? -6.874 -3.950 -13.949 1.00 75.06 220 GLY A O 1
ATOM 1753 N N . PRO A 1 221 ? -7.809 -5.403 -15.385 1.00 78.75 221 PRO A N 1
ATOM 1754 C CA . PRO A 1 221 ? -9.170 -5.149 -14.920 1.00 78.75 221 PRO A CA 1
ATOM 1755 C C . PRO A 1 221 ? -9.386 -5.495 -13.444 1.00 78.75 221 PRO A C 1
ATOM 1757 O O . PRO A 1 221 ? -10.101 -4.770 -12.764 1.00 78.75 221 PRO A O 1
ATOM 1760 N N . ILE A 1 222 ? -8.768 -6.565 -12.928 1.00 80.50 222 ILE A N 1
ATOM 1761 C CA . ILE A 1 222 ? -8.871 -6.934 -11.505 1.00 80.50 222 ILE A CA 1
ATOM 1762 C C . ILE A 1 222 ? -8.257 -5.851 -10.614 1.00 80.50 222 ILE A C 1
ATOM 1764 O O . ILE A 1 222 ? -8.857 -5.487 -9.609 1.00 80.50 222 ILE A O 1
ATOM 1768 N N . GLU A 1 223 ? -7.095 -5.315 -10.979 1.00 75.81 223 GLU A N 1
ATOM 1769 C CA . GLU A 1 223 ? -6.428 -4.252 -10.226 1.00 75.81 223 GLU A CA 1
ATOM 1770 C C . GLU A 1 223 ? -7.267 -2.965 -10.227 1.00 75.81 223 GLU A C 1
ATOM 1772 O O . GLU A 1 223 ? -7.511 -2.381 -9.170 1.00 75.81 223 GLU A O 1
ATOM 1777 N N . ILE A 1 224 ? -7.787 -2.572 -11.396 1.00 75.81 224 ILE A N 1
ATOM 1778 C CA . ILE A 1 224 ? -8.553 -1.332 -11.567 1.00 75.81 224 ILE A CA 1
ATOM 1779 C C . ILE A 1 224 ? -9.944 -1.450 -10.937 1.00 75.81 224 ILE A C 1
ATOM 1781 O O . ILE A 1 224 ? -10.323 -0.618 -10.117 1.00 75.81 224 ILE A O 1
ATOM 1785 N N . ILE A 1 225 ? -10.718 -2.470 -11.306 1.00 79.38 225 ILE A N 1
ATOM 1786 C CA . ILE A 1 225 ? -12.107 -2.633 -10.860 1.00 79.38 225 ILE A CA 1
ATOM 1787 C C . ILE A 1 225 ? -12.137 -3.154 -9.426 1.00 79.38 225 ILE A C 1
ATOM 1789 O O . ILE A 1 225 ? -12.905 -2.651 -8.613 1.00 79.38 225 ILE A O 1
ATOM 1793 N N . GLY A 1 226 ? -11.295 -4.135 -9.096 1.00 76.62 226 GLY A N 1
ATOM 1794 C CA . GLY A 1 226 ? -11.317 -4.815 -7.801 1.00 76.62 226 GLY A CA 1
ATOM 1795 C C . GLY A 1 226 ? -10.936 -3.936 -6.610 1.00 76.62 226 GLY A C 1
ATOM 1796 O O . GLY A 1 226 ? -11.267 -4.291 -5.484 1.00 76.62 226 GLY A O 1
ATOM 1797 N N . THR A 1 227 ? -10.298 -2.785 -6.837 1.00 78.44 227 THR A N 1
ATOM 1798 C CA . THR A 1 227 ? -9.986 -1.808 -5.779 1.00 78.44 227 THR A CA 1
ATOM 1799 C C . THR A 1 227 ? -10.821 -0.534 -5.903 1.00 78.44 227 THR A C 1
ATOM 1801 O O . THR A 1 227 ? -11.522 -0.162 -4.960 1.00 78.44 227 THR A O 1
ATOM 1804 N N . ASN A 1 228 ? -10.829 0.110 -7.077 1.00 84.44 228 ASN A N 1
ATOM 1805 C CA . ASN A 1 228 ? -11.449 1.429 -7.230 1.00 84.44 228 ASN A CA 1
ATOM 1806 C C . ASN A 1 228 ? -12.979 1.384 -7.148 1.00 84.44 228 ASN A C 1
ATOM 1808 O O . ASN A 1 228 ? -13.578 2.305 -6.589 1.00 84.44 228 ASN A O 1
ATOM 1812 N N . LEU A 1 229 ? -13.628 0.333 -7.670 1.00 88.19 229 LEU A N 1
ATOM 1813 C CA . LEU A 1 229 ? -15.089 0.226 -7.631 1.00 88.19 229 LEU A CA 1
ATOM 1814 C C . LEU A 1 229 ? -15.609 -0.048 -6.205 1.00 88.19 229 LEU A C 1
ATOM 1816 O O . LEU A 1 229 ? -16.481 0.704 -5.764 1.00 88.19 229 LEU A O 1
ATOM 1820 N N . PRO A 1 230 ? -15.082 -1.026 -5.436 1.00 91.00 230 PRO A N 1
ATOM 1821 C CA . PRO A 1 230 ? -15.473 -1.200 -4.037 1.00 91.00 230 PRO A CA 1
ATOM 1822 C C . PRO A 1 230 ? -15.246 0.053 -3.194 1.00 91.00 230 PRO A C 1
ATOM 1824 O O . PRO A 1 230 ? -16.142 0.458 -2.456 1.00 91.00 230 PRO A O 1
ATOM 1827 N N . PHE A 1 231 ? -14.097 0.721 -3.344 1.00 91.25 231 PHE A N 1
ATOM 1828 C CA . PHE A 1 231 ? -13.831 1.964 -2.619 1.00 91.25 231 PHE A CA 1
ATOM 1829 C C . PHE A 1 231 ? -14.774 3.096 -3.027 1.00 91.25 231 PHE A C 1
ATOM 1831 O O . PHE A 1 231 ? -15.187 3.873 -2.171 1.00 91.25 231 PHE A O 1
ATOM 1838 N N . LEU A 1 232 ? -15.175 3.180 -4.299 1.00 91.56 232 LEU A N 1
ATOM 1839 C CA . LEU A 1 232 ? -16.173 4.157 -4.737 1.00 91.56 232 LEU A CA 1
ATOM 1840 C C . LEU A 1 232 ? -17.526 3.913 -4.056 1.00 91.56 232 LEU A C 1
ATOM 1842 O O . LEU A 1 232 ? -18.123 4.853 -3.535 1.00 91.56 232 LEU A O 1
ATOM 1846 N N . ILE A 1 233 ? -17.987 2.660 -4.031 1.00 92.12 233 ILE A N 1
ATOM 1847 C CA . ILE A 1 233 ? -19.255 2.280 -3.394 1.00 92.12 233 ILE A CA 1
ATOM 1848 C C . ILE A 1 233 ? -19.202 2.577 -1.893 1.00 92.12 233 ILE A C 1
ATOM 1850 O O . ILE A 1 233 ? -20.110 3.217 -1.364 1.00 92.12 233 ILE A O 1
ATOM 1854 N N . LEU A 1 234 ? -18.130 2.166 -1.209 1.00 93.69 234 LEU A N 1
ATOM 1855 C CA . LEU A 1 234 ? -17.967 2.404 0.225 1.00 93.69 234 LEU A CA 1
ATOM 1856 C C . LEU A 1 234 ? -17.921 3.900 0.549 1.00 93.69 234 LEU A C 1
ATOM 1858 O O . LEU A 1 234 ? -18.639 4.339 1.445 1.00 93.69 234 LEU A O 1
ATOM 1862 N N . ARG A 1 235 ? -17.163 4.702 -0.210 1.00 92.31 235 ARG A N 1
ATOM 1863 C CA . ARG A 1 235 ? -17.124 6.162 -0.030 1.00 92.31 235 ARG A CA 1
ATOM 1864 C C . ARG A 1 235 ? -18.491 6.804 -0.282 1.00 92.31 235 ARG A C 1
ATOM 1866 O O . ARG A 1 235 ? -18.884 7.688 0.472 1.00 92.31 235 ARG A O 1
ATOM 1873 N N . ALA A 1 236 ? -19.248 6.339 -1.278 1.00 91.94 236 ALA A N 1
ATOM 1874 C CA . ALA A 1 236 ? -20.606 6.824 -1.533 1.00 91.94 236 ALA A CA 1
ATOM 1875 C C . ALA A 1 236 ? -21.574 6.489 -0.383 1.00 91.94 236 ALA A C 1
ATOM 1877 O O . ALA A 1 236 ? -22.365 7.345 0.017 1.00 91.94 236 ALA A O 1
ATOM 1878 N N . VAL A 1 237 ? -21.490 5.279 0.184 1.00 92.81 237 VAL A N 1
ATOM 1879 C CA . VAL A 1 237 ? -22.275 4.878 1.366 1.00 92.81 237 VAL A CA 1
ATOM 1880 C C . VAL A 1 237 ? -21.912 5.745 2.569 1.00 92.81 237 VAL A C 1
ATOM 1882 O O . VAL A 1 237 ? -22.798 6.313 3.207 1.00 92.81 237 VAL A O 1
ATOM 1885 N N . VAL A 1 238 ? -20.615 5.887 2.847 1.00 92.44 238 VAL A N 1
ATOM 1886 C CA . VAL A 1 238 ? -20.091 6.695 3.953 1.00 92.44 238 VAL A CA 1
ATOM 1887 C C . VAL A 1 238 ? -20.533 8.162 3.829 1.00 92.44 238 VAL A C 1
ATOM 1889 O O . VAL A 1 238 ? -21.019 8.748 4.797 1.00 92.44 238 VAL A O 1
ATOM 1892 N N . TRP A 1 239 ? -20.488 8.727 2.623 1.00 91.56 239 TRP A N 1
ATOM 1893 C CA . TRP A 1 239 ? -20.940 10.094 2.367 1.00 91.56 239 TRP A CA 1
ATOM 1894 C C . TRP A 1 239 ? -22.459 10.269 2.485 1.00 91.56 239 TRP A C 1
ATOM 1896 O O . TRP A 1 239 ? -22.939 11.185 3.158 1.00 91.56 239 TRP A O 1
ATOM 1906 N N . GLY A 1 240 ? -23.239 9.393 1.849 1.00 89.06 240 GLY A N 1
ATOM 1907 C CA . GLY A 1 240 ? -24.695 9.529 1.786 1.00 89.06 240 GLY A CA 1
ATOM 1908 C C . GLY A 1 240 ? -25.386 9.268 3.125 1.00 89.06 240 GLY A C 1
ATOM 1909 O O . GLY A 1 240 ? -26.267 10.042 3.526 1.00 89.06 240 GLY A O 1
ATOM 1910 N N . VAL A 1 241 ? -24.969 8.196 3.808 1.00 91.38 241 VAL A N 1
ATOM 1911 C CA . VAL A 1 241 ? -25.600 7.685 5.035 1.00 91.38 241 VAL A CA 1
ATOM 1912 C C . VAL A 1 241 ? -25.017 8.352 6.277 1.00 91.38 241 VAL A C 1
ATOM 1914 O O . VAL A 1 241 ? -25.775 8.854 7.100 1.00 91.38 241 VAL A O 1
ATOM 1917 N N . TYR A 1 242 ? -23.689 8.411 6.385 1.00 88.12 242 TYR A N 1
ATOM 1918 C CA . TYR A 1 242 ? -23.003 8.848 7.607 1.00 88.12 242 TYR A CA 1
ATOM 1919 C C . TYR A 1 242 ? -22.540 10.313 7.553 1.00 88.12 242 TYR A C 1
ATOM 1921 O O . TYR A 1 242 ? -21.926 10.798 8.497 1.00 88.12 242 TYR A O 1
ATOM 1929 N N . LYS A 1 243 ? -22.856 11.033 6.462 1.00 83.94 243 LYS A N 1
ATOM 1930 C CA . LYS A 1 243 ? -22.567 12.468 6.251 1.00 83.94 243 LYS A CA 1
ATOM 1931 C C . LYS A 1 243 ? -21.087 12.849 6.346 1.00 83.94 243 LYS A C 1
ATOM 1933 O O . LYS A 1 243 ? -20.764 14.021 6.502 1.00 83.94 243 LYS A O 1
ATOM 1938 N N . TYR A 1 244 ? -20.197 11.878 6.184 1.00 86.12 244 TYR A N 1
ATOM 1939 C CA . TYR A 1 244 ? -18.763 12.115 6.122 1.00 86.12 244 TYR A CA 1
ATOM 1940 C C . TYR A 1 244 ? -18.362 12.713 4.768 1.00 86.12 244 TYR A C 1
ATOM 1942 O O . TYR A 1 244 ? -18.787 12.241 3.711 1.00 86.12 244 TYR A O 1
ATOM 1950 N N . GLU A 1 245 ? -17.533 13.753 4.776 1.00 84.69 245 GLU A N 1
ATOM 1951 C CA . GLU A 1 245 ? -17.101 14.425 3.552 1.00 84.69 245 GLU A CA 1
ATOM 1952 C C . GLU A 1 245 ? -16.068 13.588 2.779 1.00 84.69 245 GLU A C 1
ATOM 1954 O O . GLU A 1 245 ? -14.868 13.673 3.011 1.00 84.69 245 GLU A O 1
ATOM 1959 N N . ALA A 1 246 ? -16.538 12.792 1.813 1.00 83.25 246 ALA A N 1
ATOM 1960 C CA . ALA A 1 246 ? -15.688 11.973 0.934 1.00 83.25 246 ALA A CA 1
ATOM 1961 C C . ALA A 1 246 ? -15.727 12.394 -0.551 1.00 83.25 246 ALA A C 1
ATOM 1963 O O . ALA A 1 246 ? -15.234 11.671 -1.418 1.00 83.25 246 ALA A O 1
ATOM 1964 N N . SER A 1 247 ? -16.326 13.544 -0.877 1.00 82.12 247 SER A N 1
ATOM 1965 C CA . SER A 1 247 ? -16.634 13.958 -2.259 1.00 82.12 247 SER A CA 1
ATOM 1966 C C . SER A 1 247 ? -15.403 14.042 -3.173 1.00 82.12 247 SER A C 1
ATOM 1968 O O . SER A 1 247 ? -15.4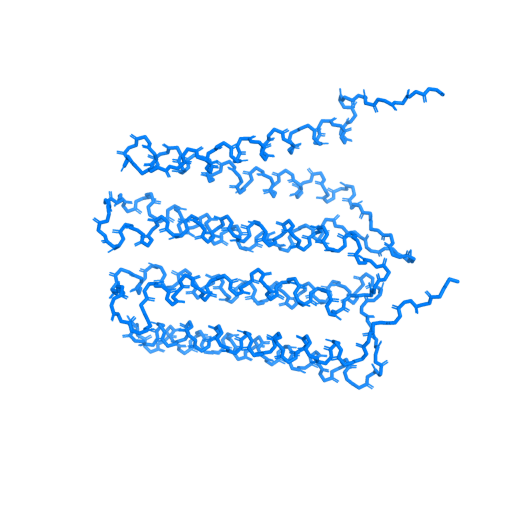51 13.581 -4.315 1.00 82.12 247 SER A O 1
ATOM 1970 N N . VAL A 1 248 ? -14.278 14.559 -2.668 1.00 85.50 248 VAL A N 1
ATOM 1971 C CA . VAL A 1 248 ? -13.007 14.653 -3.413 1.00 85.50 248 VAL A CA 1
ATOM 1972 C C . VAL A 1 248 ? -12.480 13.263 -3.778 1.00 85.50 248 VAL A C 1
ATOM 1974 O O . VAL A 1 248 ? -12.090 13.014 -4.920 1.00 85.50 248 VAL A O 1
ATOM 1977 N N . PHE A 1 249 ? -12.523 12.327 -2.833 1.00 83.06 249 PHE A N 1
ATOM 1978 C CA . PHE A 1 249 ? -12.043 10.963 -3.039 1.00 83.06 249 PHE A CA 1
ATOM 1979 C C . PHE A 1 249 ? -12.985 10.128 -3.917 1.00 83.06 249 PHE A C 1
ATOM 1981 O O . PHE A 1 249 ? -12.535 9.285 -4.694 1.00 83.06 249 PHE A O 1
ATOM 1988 N N . ILE A 1 250 ? -14.290 10.408 -3.874 1.00 85.19 250 ILE A N 1
ATOM 1989 C CA . ILE A 1 250 ? -15.269 9.873 -4.832 1.00 85.19 250 ILE A CA 1
ATOM 1990 C C . ILE A 1 250 ? -14.920 10.331 -6.252 1.00 85.19 250 ILE A C 1
ATOM 1992 O O . ILE A 1 250 ? -14.827 9.498 -7.156 1.00 85.19 250 ILE A O 1
ATOM 1996 N N . ALA A 1 251 ? -14.667 11.629 -6.450 1.00 86.25 251 ALA A N 1
ATOM 1997 C CA . ALA A 1 251 ? -14.284 12.165 -7.755 1.00 86.25 251 ALA A CA 1
ATOM 1998 C C . ALA A 1 251 ? -12.984 11.527 -8.276 1.00 86.25 251 ALA A C 1
ATOM 2000 O O . ALA A 1 251 ? -12.934 11.101 -9.432 1.00 86.25 251 ALA A O 1
ATOM 2001 N N . LYS A 1 252 ? -11.967 11.372 -7.415 1.00 85.38 252 LYS A N 1
ATOM 2002 C CA . LYS A 1 252 ? -10.717 10.661 -7.740 1.00 85.38 252 LYS A CA 1
ATOM 2003 C C . LYS A 1 252 ? -10.985 9.242 -8.257 1.00 85.38 252 LYS A C 1
ATOM 2005 O O . LYS A 1 252 ? -10.463 8.869 -9.307 1.00 85.38 252 LYS A O 1
ATOM 2010 N N . ASN A 1 253 ? -11.808 8.459 -7.557 1.00 85.81 253 ASN A N 1
ATOM 2011 C CA . ASN A 1 253 ? -12.114 7.088 -7.973 1.00 85.81 253 ASN A CA 1
ATOM 2012 C C . ASN A 1 253 ? -12.868 7.025 -9.303 1.00 85.81 253 ASN A C 1
ATOM 2014 O O . ASN A 1 253 ? -12.593 6.139 -10.110 1.00 85.81 253 ASN A O 1
ATOM 2018 N N . ILE A 1 254 ? -13.789 7.961 -9.555 1.00 86.31 254 ILE A N 1
ATOM 2019 C CA . ILE A 1 254 ? -14.479 8.060 -10.849 1.00 86.31 254 ILE A CA 1
ATOM 2020 C C . ILE A 1 254 ? -13.463 8.317 -11.966 1.00 86.31 254 ILE A C 1
ATOM 2022 O O . ILE A 1 254 ? -13.486 7.617 -12.976 1.00 86.31 254 ILE A O 1
ATOM 2026 N N . VAL A 1 255 ? -12.537 9.263 -11.773 1.00 85.88 255 VAL A N 1
ATOM 2027 C CA . VAL A 1 255 ? -11.466 9.537 -12.745 1.00 85.88 255 VAL A CA 1
ATOM 2028 C C . VAL A 1 255 ? -10.618 8.287 -12.989 1.00 85.88 255 VAL A C 1
ATOM 2030 O O . VAL A 1 255 ? -10.400 7.928 -14.143 1.00 85.88 255 VAL A O 1
ATOM 2033 N N . SER A 1 256 ? -10.199 7.589 -11.929 1.00 82.69 256 SER A N 1
ATOM 2034 C CA . SER A 1 256 ? -9.414 6.348 -12.024 1.00 82.69 256 SER A CA 1
ATOM 2035 C C . SER A 1 256 ? -10.129 5.269 -12.851 1.00 82.69 256 SER A C 1
ATOM 2037 O O . SER A 1 256 ? -9.539 4.674 -13.754 1.00 82.69 256 SER A O 1
ATOM 2039 N N . LEU A 1 257 ? -11.433 5.071 -12.620 1.00 85.19 257 LEU A N 1
ATOM 2040 C CA . LEU A 1 257 ? -12.248 4.122 -13.385 1.00 85.19 257 LEU A CA 1
ATOM 2041 C C . LEU A 1 257 ? -12.404 4.530 -14.855 1.00 85.19 257 LEU A C 1
ATOM 2043 O O . LEU A 1 257 ? -12.312 3.672 -15.731 1.00 85.19 257 LEU A O 1
ATOM 2047 N N . VAL A 1 258 ? -12.616 5.819 -15.139 1.00 86.06 258 VAL A N 1
ATOM 2048 C CA . VAL A 1 258 ? -12.725 6.328 -16.517 1.00 86.06 258 VAL A CA 1
ATOM 2049 C C . VAL A 1 258 ? -11.407 6.144 -17.266 1.00 86.06 258 VAL A C 1
ATOM 2051 O O . VAL A 1 258 ? -11.414 5.610 -18.374 1.00 86.06 258 VAL A O 1
ATOM 2054 N N . VAL A 1 259 ? -10.280 6.528 -16.659 1.00 83.81 259 VAL A N 1
ATOM 2055 C CA . VAL A 1 259 ? -8.944 6.353 -17.252 1.00 83.81 259 VAL A CA 1
ATOM 2056 C C . VAL A 1 259 ? -8.676 4.873 -17.518 1.00 83.81 259 VAL A C 1
ATOM 2058 O O . VAL A 1 259 ? -8.355 4.507 -18.648 1.00 83.81 259 VAL A O 1
ATOM 2061 N N . GLY A 1 260 ? -8.909 4.009 -16.527 1.00 78.62 260 GLY A N 1
ATOM 2062 C CA . GLY A 1 260 ? -8.718 2.569 -16.679 1.00 78.62 260 GLY A CA 1
ATOM 2063 C C . GLY A 1 260 ? -9.611 1.941 -17.755 1.00 78.62 260 GLY A C 1
ATOM 2064 O O . GLY A 1 260 ? -9.170 1.068 -18.505 1.00 78.62 260 GLY A O 1
ATOM 2065 N N . PHE A 1 261 ? -10.857 2.405 -17.887 1.00 81.94 261 PHE A N 1
ATOM 2066 C CA . PHE A 1 261 ? -11.765 1.953 -18.942 1.00 81.94 261 PHE A CA 1
ATOM 2067 C C . PHE A 1 261 ? -11.301 2.387 -20.339 1.00 81.94 261 PHE A C 1
ATOM 2069 O O . PHE A 1 261 ? -11.329 1.582 -21.275 1.00 81.94 261 PHE A O 1
ATOM 2076 N N . VAL A 1 262 ? -10.848 3.635 -20.489 1.00 82.44 262 VAL A N 1
ATOM 2077 C CA . VAL A 1 262 ? -10.312 4.150 -21.758 1.00 82.44 262 VAL A CA 1
ATOM 2078 C C . VAL A 1 262 ? -9.062 3.371 -22.170 1.00 82.44 262 VAL A C 1
ATOM 2080 O O . VAL A 1 262 ? -8.994 2.904 -23.309 1.00 82.44 262 VAL A O 1
ATOM 2083 N N . GLU A 1 263 ? -8.118 3.155 -21.251 1.00 75.31 263 GLU A N 1
ATOM 2084 C CA . GLU A 1 263 ? -6.914 2.350 -21.506 1.00 75.31 263 GLU A CA 1
ATOM 2085 C C . GLU A 1 263 ? -7.265 0.928 -21.956 1.00 75.31 263 GLU A C 1
ATOM 2087 O O . GLU A 1 263 ? -6.717 0.430 -22.944 1.00 75.31 263 GLU A O 1
ATOM 2092 N N . PHE A 1 264 ? -8.235 0.291 -21.294 1.00 74.56 264 PHE A N 1
ATOM 2093 C CA . PHE A 1 264 ? -8.718 -1.031 -21.685 1.00 74.56 264 PHE A CA 1
ATOM 2094 C C . PHE A 1 264 ? -9.309 -1.042 -23.106 1.00 74.56 264 PHE A C 1
ATOM 2096 O O . PHE A 1 264 ? -9.018 -1.950 -23.894 1.00 74.56 264 PHE A O 1
ATOM 2103 N N . CYS A 1 265 ? -10.106 -0.030 -23.465 1.00 76.81 265 CYS A N 1
ATOM 2104 C CA . CYS A 1 265 ? -10.705 0.086 -24.798 1.00 76.81 265 CYS A CA 1
ATOM 2105 C C . CYS A 1 265 ? -9.656 0.291 -25.899 1.00 76.81 265 CYS A C 1
ATOM 2107 O O . CYS A 1 265 ? -9.757 -0.332 -26.963 1.00 76.81 265 CYS A O 1
ATOM 2109 N N . ILE A 1 266 ? -8.639 1.119 -25.640 1.00 75.06 266 ILE A N 1
ATOM 2110 C CA . ILE A 1 266 ? -7.507 1.334 -26.552 1.00 75.06 266 ILE A CA 1
ATOM 2111 C C . ILE A 1 266 ? -6.726 0.028 -26.729 1.00 75.06 266 ILE A C 1
ATOM 2113 O O . ILE A 1 266 ? -6.468 -0.395 -27.856 1.00 75.06 266 ILE A O 1
ATOM 2117 N N . HIS A 1 267 ? -6.408 -0.665 -25.632 1.00 69.06 267 HIS A N 1
ATOM 2118 C CA . HIS A 1 267 ? -5.633 -1.907 -25.675 1.00 69.06 267 HIS A CA 1
ATOM 2119 C C . HIS A 1 267 ? -6.354 -3.024 -26.446 1.00 69.06 267 HIS A C 1
ATOM 2121 O O . HIS A 1 267 ? -5.736 -3.782 -27.196 1.00 69.06 267 HIS A O 1
ATOM 2127 N N . LYS A 1 268 ? -7.684 -3.105 -26.326 1.00 69.56 268 LYS A N 1
ATOM 2128 C CA . LYS A 1 268 ? -8.515 -4.032 -27.110 1.00 69.56 268 LYS A CA 1
ATOM 2129 C C . LYS A 1 268 ? -8.762 -3.579 -28.557 1.00 69.56 268 LYS A C 1
ATOM 2131 O O . LYS A 1 268 ? -9.477 -4.271 -29.278 1.00 69.56 268 LYS A O 1
ATOM 2136 N N . LYS A 1 269 ? -8.168 -2.459 -28.992 1.00 66.56 269 LYS A N 1
ATOM 2137 C CA . LYS A 1 269 ? -8.370 -1.827 -30.308 1.00 66.56 269 LYS A CA 1
ATOM 2138 C C . LYS A 1 269 ? -9.836 -1.484 -30.613 1.00 66.56 269 LYS A C 1
ATOM 2140 O O . LYS A 1 269 ? -10.187 -1.313 -31.776 1.00 66.56 269 LYS A O 1
ATOM 2145 N N . TYR A 1 270 ? -10.687 -1.356 -29.590 1.00 56.78 270 TYR A N 1
ATOM 2146 C CA . TYR A 1 270 ? -12.061 -0.866 -29.764 1.00 56.78 270 TYR A CA 1
ATOM 2147 C C . TYR A 1 270 ? -12.085 0.630 -30.097 1.00 56.78 270 TYR A C 1
ATOM 2149 O O . TYR A 1 270 ? -13.031 1.111 -30.713 1.00 56.78 270 TYR A O 1
ATOM 2157 N N . ILE A 1 271 ? -11.024 1.350 -29.724 1.00 52.22 271 ILE A N 1
ATOM 2158 C CA . ILE A 1 271 ? -10.789 2.750 -30.066 1.00 52.22 271 ILE A CA 1
ATOM 2159 C C . ILE A 1 271 ? -9.408 2.827 -30.725 1.00 52.22 271 ILE A C 1
ATOM 2161 O O . ILE A 1 271 ? -8.402 2.516 -30.089 1.00 52.22 271 ILE A O 1
ATOM 2165 N N . LYS A 1 272 ? -9.347 3.220 -32.003 1.00 46.50 272 LYS A N 1
ATOM 2166 C CA . LYS A 1 272 ? -8.089 3.616 -32.651 1.00 46.50 272 LYS A CA 1
ATOM 2167 C C . LYS A 1 272 ? -7.847 5.089 -32.356 1.00 46.50 272 LYS A C 1
ATOM 2169 O O . LYS A 1 272 ? -8.643 5.929 -32.768 1.00 46.50 272 LYS A O 1
ATOM 2174 N N . TRP A 1 273 ? -6.760 5.400 -31.663 1.00 42.97 273 TRP A N 1
ATOM 2175 C CA . TRP A 1 273 ? -6.354 6.777 -31.414 1.00 42.97 273 TRP A CA 1
ATOM 2176 C C . TRP A 1 273 ? -5.080 7.076 -32.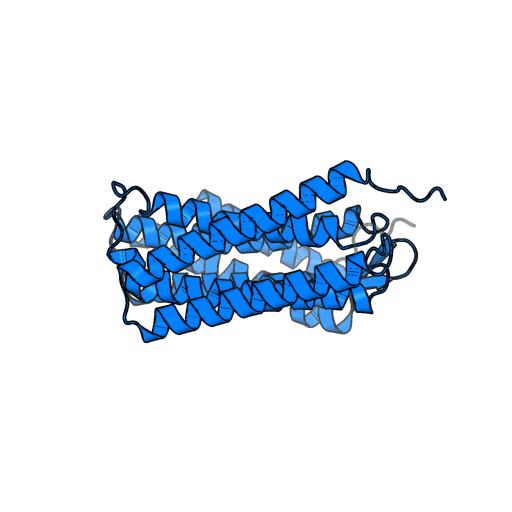205 1.00 42.97 273 TRP A C 1
ATOM 2178 O O . TRP A 1 273 ? -4.049 6.466 -31.947 1.00 42.97 273 TRP A O 1
ATOM 2188 N N . GLY A 1 274 ? -5.180 7.974 -33.191 1.00 48.81 274 GLY A N 1
ATOM 2189 C CA . GLY A 1 274 ? -4.031 8.657 -33.796 1.00 48.81 274 GLY A CA 1
ATOM 2190 C C . GLY A 1 274 ? -2.958 7.791 -34.469 1.00 48.81 274 GLY A C 1
ATOM 2191 O O . GLY A 1 274 ? -1.782 8.089 -34.309 1.00 48.81 274 GLY A O 1
ATOM 2192 N N . GLU A 1 275 ? -3.322 6.764 -35.243 1.00 41.38 275 GLU A N 1
ATOM 2193 C CA . GLU A 1 275 ? -2.448 6.318 -36.343 1.00 41.38 275 GLU A CA 1
ATOM 2194 C C . GLU A 1 275 ? -2.662 7.297 -37.513 1.00 41.38 275 GLU A C 1
ATOM 2196 O O . GLU A 1 275 ? -3.476 7.041 -38.401 1.00 41.38 275 GLU A O 1
ATOM 2201 N N . GLU A 1 276 ? -2.017 8.467 -37.466 1.00 42.97 276 GLU A N 1
ATOM 2202 C CA . GLU A 1 276 ? -1.809 9.271 -38.676 1.00 42.97 276 GLU A CA 1
ATOM 2203 C C . GLU A 1 276 ? -0.736 8.587 -39.538 1.00 42.97 276 GLU A C 1
ATOM 2205 O O . GLU A 1 276 ? 0.259 8.084 -39.013 1.00 42.97 276 GLU A O 1
ATOM 2210 N N . ASN A 1 277 ? -1.025 8.510 -40.842 1.00 36.44 277 ASN A N 1
ATOM 2211 C CA . ASN A 1 277 ? -0.253 7.833 -41.891 1.00 36.44 277 ASN A CA 1
ATOM 2212 C C . ASN A 1 277 ? 1.191 8.327 -42.031 1.00 36.44 277 ASN A C 1
ATOM 2214 O O . ASN A 1 277 ? 1.408 9.554 -41.920 1.00 36.44 277 ASN A O 1
#

Foldseek 3Di:
DDQPDPDPVVLVVLVVVLVVLLVLLLVLLLVLDVVWDDPVVSVVLVVLSVVLVVLVVVVVVVCVVPPDDAAQAQVQLVSLLVSLLSVLLSVLSSLLSCLVTRLLVFDPPDPSGPVVVLVSLLSSLVSQQSSQCSRHRCLQVVVSNVLSVVLSVLLVLLSVLVVLSSCCSNVVWPDDPVLSVLSSVLSSVSSSLSSLSSVQWGRDPRNDIDGPLVSCLPSLCCNLCVRLVSSLVSLCCCCPPGVDPCVVVNVVSVVSNVVSVVVSCVSVVVDDDDPDD

Organism: Paramuricea clavata (NCBI:txid317549)

Secondary structure (DSSP, 8-state):
----PPPHHHHHHHHHHHHHHHHHHHHHHHHHHHHHS-HHHHHHHHHHHHHHHHHHHHHHHHHHTSTT--B-SHHHHHHHHHHHHHHHHHHHHHHHHHHHHTGGG--TTSTTSHHHHHHHHTHHHHHHHHHHHHHB-GGGHHHHHHHHHHHHHHHHHHHHHHHHHHHHHTTSS---HHHHHHHHHHHHHHHHHTTHHHHSEEEEGGGEEEE-HHHHHHHHHHHHHHHHHHHHHHHHHHHHHH----HHHHHHHHHHHHHHHHHHHHHTTSS------

InterPro domains:
  IPR026624 Cat eye syndrome critical region protein 6 [PTHR47399] (16-264)
  IPR032776 CECR6/TMEM121 family [PF14997] (79-264)

Sequence (277 aa):
MTEETRSPWAVKLGWLLTFALYVVQACILLILVEKHHDIGAFATCIVLFLLVAVAVVIFFIFLRKRELWYASEDKDIRFVWAIWGIYIVVFTITVAVIFCKVAEKLTKDQDLGINALKATLCIAPVLLILLLQLMICPSYRKPLLSLSIFAALNIFDGIEMLEIVLMHYEGHFELNTATENSIIAFACICFLLSPLGLIRNKFEANGVVKEREKTSMILGPIEIIGTNLPFLILRAVVWGVYKYEASVFIAKNIVSLVVGFVEFCIHKKYIKWGEEN

pLDDT: mean 81.79, std 12.11, range [36.44, 96.56]

Radius of gyration: 20.32 Å; chains: 1; bounding box: 55×31×66 Å